Protein 6ZHL (pdb70)

Sequence (268 aa):
MKTGRIVKSISGVYQVDVNGERFNTKPRGLFRKKKFSPVVGDIVEFEVQNINEGYIHQVFERENELKRPPVSNIDTLVIVMSAVEPNFSTQLLDRFLVIAHSYQLNARILVTKKDKTPIEKQFEINELLKIYENIGYETEFIGNDDDRKKIVEAWPAGLIVLSGQSGVGKSTFLNHYRPEEHVELFERQNGYIADTPGFSALDFDHIDKDEIKDYFLELNRYGETCKFRNCNHIKEPNCNVKHQLEIGNIAQFRYDHYLQLFNEISNRK

Foldseek 3Di:
DDKFFFQDADPQWTWGADPNATATEHEDDPCNDPVNDDAGAWIFDWDDDPNRYTYTDDTPDFPFFFVVVTHTDAAEEEEFAECVPPHDDPLVVLQVLLVQVVRVHHYAYEYEAPVPDPPVSVVVVVVVVVLVVLLPHHYDYYYPVDDLLVVVQVDAAEEYAYAEAPPRQPVVNVVVFDPVSWGWGDDVRYTYIPDHRYRDGDPLPPDLQCSLVSSRVSVVQQVQAPDPSDLPDPDPRGRVVVCVVVPNHDPVSVVSNVVCSVVSVDDD

InterPro domains:
  IPR004881 Ribosome biogenesis GTPase RsgA [MF_01820] (2-288)
  IPR004881 Ribosome biogenesis GTPase RsgA [PTHR32120] (2-288)
  IPR004881 Ribosome biogenesis GTPase RsgA [TIGR00157] (39-281)
  IPR004881 Ribosome biogenesis GTPase RsgA [cd01854] (72-282)
  IPR010914 RsgA GTPase domain [PF03193] (59-223)
  IPR010914 RsgA GTPase domain [PS50936] (72-219)
  IPR012340 Nucleic acid-binding, OB-fold [G3DSA:2.40.50.140] (1-61)
  IPR012340 Nucleic acid-binding, OB-fold [SSF50249] (1-63)
  IPR027417 P-loop containing nucleoside triphosphate hydrolase [G3DSA:3.40.50.300] (62-223)
  IPR027417 P-loop containing nucleoside triphosphate hydrolase [SSF52540] (65-289)
  IPR030378 Circularly permuted (CP)-type guanine nucleotide-binding (G) domain [PS51721] (63-221)
  IPR031944 Ribosome biogenesis GTPase RsgA, N-terminal [PF16745] (3-56)
  IPR031944 Ribosome biogenesis GTPase RsgA, N-terminal [cd04466] (3-68)

Nearest PDB structures (foldseek):
  6zhl-assembly1_A  TM=1.004E+00  e=3.469E-58  Staphylococcus aureus subsp. aureus USA300
  6zhm-assembly1_A  TM=1.000E+00  e=2.633E-53  Staphylococcus aureus subsp. aureus USA300
  1t9h-assembly1_A  TM=9.301E-01  e=3.186E-29  Bacillus subtilis
  2yv5-assembly1_A  TM=8.757E-01  e=1.093E-24  Aquifex aeolicus
  1u0l-assembly3_C  TM=9.011E-01  e=1.707E-23  Thermotoga maritima

Structure (mmCIF, N/CA/C/O backbone):
data_6ZHL
#
_entry.id   6ZHL
#
_cell.length_a   50.450
_cell.length_b   66.929
_cell.length_c   114.158
_cell.angle_alpha   90.000
_cell.angle_beta   90.000
_cell.angle_gamma   90.000
#
_symmetry.space_group_name_H-M   'P 21 21 21'
#
loop_
_entity.id
_entity.type
_entity.pdbx_description
1 polymer 'Small ribosomal subunit biogenesis GTPase RsgA'
2 non-polymer "GUANOSINE-5',3'-TETRAPHOSPHATE"
3 non-polymer 'ZINC ION'
4 non-polymer 1,2-ETHANEDIOL
5 non-polymer 'TRIETHYLENE GLYCOL'
6 water water
#
loop_
_atom_site.group_PDB
_atom_site.id
_atom_site.type_symbol
_atom_site.label_atom_id
_atom_site.label_alt_id
_atom_site.label_comp_id
_atom_site.label_asym_id
_atom_site.label_entity_id
_atom_site.label_seq_id
_atom_site.pdbx_PDB_ins_code
_atom_site.Cartn_x
_atom_site.Cartn_y
_atom_site.Cartn_z
_atom_site.occupancy
_atom_site.B_iso_or_equiv
_atom_site.auth_seq_id
_atom_site.auth_comp_id
_atom_site.auth_asym_id
_atom_site.auth_atom_id
_atom_site.pdbx_PDB_model_num
ATOM 1 N N . MET A 1 21 ? 1.407 -26.536 42.255 1.00 54.13 1 MET A N 1
ATOM 2 C CA . MET A 1 21 ? 0.712 -26.291 40.965 1.00 52.26 1 MET A CA 1
ATOM 3 C C . MET A 1 21 ? -0.545 -25.415 41.194 1.00 50.32 1 MET A C 1
ATOM 4 O O . MET A 1 21 ? -1.415 -25.769 42.003 1.00 46.21 1 MET A O 1
ATOM 9 N N . LYS A 1 22 ? -0.623 -24.281 40.494 1.00 46.72 2 LYS A N 1
ATOM 10 C CA . LYS A 1 22 ? -1.748 -23.339 40.622 1.00 44.19 2 LYS A CA 1
ATOM 11 C C . LYS A 1 22 ? -2.351 -22.994 39.272 1.00 41.48 2 LYS A C 1
ATOM 12 O O . LYS A 1 22 ? -1.640 -22.997 38.237 1.00 35.90 2 LYS A O 1
ATOM 18 N N . THR A 1 23 ? -3.580 -22.565 39.326 1.00 36.58 3 THR A N 1
ATOM 19 C CA . THR A 1 23 ? -4.368 -22.239 38.142 1.00 39.97 3 THR A CA 1
ATOM 20 C C . THR A 1 23 ? -4.924 -20.816 38.166 1.00 38.80 3 THR A C 1
ATOM 21 O O . THR A 1 23 ? -5.292 -20.280 39.228 1.00 35.82 3 THR A O 1
ATOM 25 N N . GLY A 1 24 ? -4.774 -19.999 37.108 1.00 34.17 4 GLY A N 1
ATOM 26 C CA . GLY A 1 24 ? -5.381 -18.657 37.133 1.00 33.76 4 GLY A CA 1
ATOM 27 C C . GLY A 1 24 ? -5.364 -17.919 35.814 1.00 31.80 4 GLY A C 1
ATOM 28 O O . GLY A 1 24 ? -5.030 -18.510 34.768 1.00 28.76 4 GLY A O 1
ATOM 29 N N . ARG A 1 25 ? -5.723 -16.647 35.851 1.00 30.85 5 ARG A N 1
ATOM 30 C CA . ARG A 1 25 ? -5.761 -15.797 34.662 1.00 28.72 5 ARG A CA 1
ATOM 31 C C . ARG A 1 25 ? -4.631 -14.791 34.484 1.00 26.23 5 ARG A C 1
ATOM 32 O O . ARG A 1 25 ? -4.261 -14.119 35.391 1.00 25.03 5 ARG A O 1
ATOM 40 N N . ILE A 1 26 ? -4.134 -14.700 33.269 1.00 24.74 6 ILE A N 1
ATOM 41 C CA . ILE A 1 26 ? -3.076 -13.754 32.938 1.00 26.42 6 ILE A CA 1
ATOM 42 C C . ILE A 1 26 ? -3.713 -12.414 32.830 1.00 27.42 6 ILE A C 1
ATOM 43 O O . ILE A 1 26 ? -4.668 -12.227 32.059 1.00 29.21 6 ILE A O 1
ATOM 48 N N . VAL A 1 27 ? -3.231 -11.484 33.640 1.00 26.01 7 VAL A N 1
ATOM 49 C CA . VAL A 1 27 ? -3.753 -10.135 33.638 1.00 26.59 7 VAL A CA 1
ATOM 50 C C . VAL A 1 27 ? -2.737 -9.148 33.056 1.00 26.91 7 VAL A C 1
ATOM 51 O O . VAL A 1 27 ? -3.115 -8.036 32.761 1.00 27.03 7 VAL A O 1
ATOM 55 N N . LYS A 1 28 ? -1.478 -9.558 32.863 1.00 28.03 8 LYS A N 1
ATOM 56 C CA . LYS A 1 28 ? -0.418 -8.666 32.359 1.00 32.67 8 LYS A CA 1
ATOM 57 C C . LYS A 1 28 ? 0.666 -9.468 31.641 1.00 30.86 8 LYS A C 1
ATOM 58 O O . LYS A 1 28 ? 1.069 -10.505 32.123 1.00 34.36 8 LYS A O 1
ATOM 64 N N . SER A 1 29 ? 1.142 -8.962 30.506 1.00 32.78 9 SER A N 1
ATOM 65 C CA . SER A 1 29 ? 2.253 -9.541 29.699 1.00 35.75 9 SER A CA 1
ATOM 66 C C . SER A 1 29 ? 3.287 -8.434 29.515 1.00 41.82 9 SER A C 1
ATOM 67 O O . SER A 1 29 ? 2.966 -7.417 28.876 1.00 31.54 9 SER A O 1
ATOM 70 N N . ILE A 1 30 ? 4.427 -8.554 30.203 1.00 47.16 10 ILE A N 1
ATOM 71 C CA . ILE A 1 30 ? 5.501 -7.539 30.225 1.00 50.86 10 ILE A CA 1
ATOM 72 C C . ILE A 1 30 ? 6.840 -8.145 29.899 1.00 47.28 10 ILE A C 1
ATOM 73 O O . ILE A 1 30 ? 7.340 -8.955 30.622 1.00 45.68 10 ILE A O 1
ATOM 75 N N . SER A 1 31 ? 7.370 -7.783 28.755 1.00 48.76 11 SER A N 1
ATOM 76 C CA . SER A 1 31 ? 8.619 -8.295 28.208 1.00 54.58 11 SER A CA 1
ATOM 77 C C . SER A 1 31 ? 8.798 -9.793 28.349 1.00 53.66 11 SER A C 1
ATOM 78 O O . SER A 1 31 ? 9.830 -10.238 28.748 1.00 57.12 11 SER A O 1
ATOM 81 N N . GLY A 1 32 ? 7.788 -10.575 28.020 1.00 51.22 12 GLY A N 1
ATOM 82 C CA . GLY A 1 32 ? 7.901 -11.989 28.198 1.00 46.24 12 GLY A CA 1
ATOM 83 C C . GLY A 1 32 ? 7.529 -12.530 29.558 1.00 40.74 12 GLY A C 1
ATOM 84 O O . GLY A 1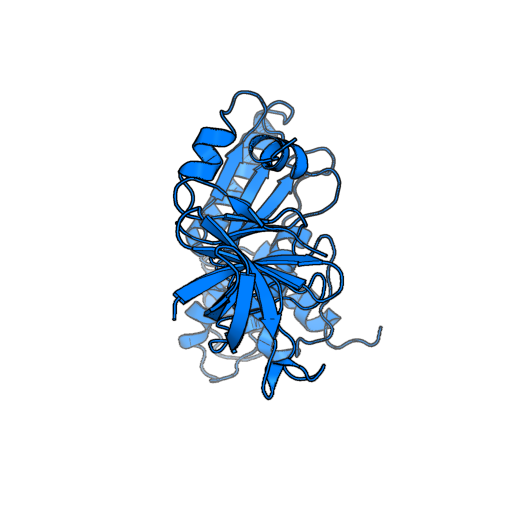 32 ? 7.480 -13.710 29.654 1.00 40.69 12 GLY A O 1
ATOM 85 N N . VAL A 1 33 ? 7.374 -11.712 30.596 1.00 36.97 13 VAL A N 1
ATOM 86 C CA . VAL A 1 33 ? 6.897 -12.234 31.897 1.00 38.34 13 VAL A CA 1
ATOM 87 C C . VAL A 1 33 ? 5.336 -12.168 31.982 1.00 36.91 13 VAL A C 1
ATOM 88 O O . VAL A 1 33 ? 4.735 -11.216 31.494 1.00 35.39 13 VAL A O 1
ATOM 92 N N . TYR A 1 34 ? 4.693 -13.162 32.595 1.00 32.72 14 TYR A N 1
ATOM 93 C CA . TYR A 1 34 ? 3.215 -13.190 32.601 1.00 33.57 14 TYR A CA 1
ATOM 94 C C . TYR A 1 34 ? 2.695 -13.159 33.993 1.00 32.18 14 TYR A C 1
ATOM 95 O O . TYR A 1 34 ? 2.835 -14.139 34.718 1.00 39.05 14 TYR A O 1
ATOM 104 N N . GLN A 1 35 ? 2.079 -12.037 34.363 1.00 31.13 15 GLN A N 1
ATOM 105 C CA . GLN A 1 35 ? 1.469 -11.936 35.686 1.00 31.79 15 GLN A CA 1
ATOM 106 C C . GLN A 1 35 ? 0.139 -12.677 35.679 1.00 33.44 15 GLN A C 1
ATOM 107 O O . GLN A 1 35 ? -0.767 -12.368 34.856 1.00 31.64 15 GLN A O 1
ATOM 113 N N . VAL A 1 36 ? 0.045 -13.673 36.555 1.00 29.92 16 VAL A N 1
ATOM 114 C CA . VAL A 1 36 ? -1.154 -14.499 36.710 1.00 31.03 16 VAL A CA 1
ATOM 115 C C . VAL A 1 36 ? -1.853 -14.173 38.019 1.00 34.10 16 VAL A C 1
ATOM 116 O O . VAL A 1 36 ? -1.214 -14.050 39.067 1.00 34.51 16 VAL A O 1
ATOM 120 N N . ASP A 1 37 ? -3.169 -14.026 37.970 1.00 33.88 17 ASP A N 1
ATOM 121 C CA . ASP A 1 37 ? -3.922 -13.678 39.156 1.00 32.77 17 ASP A CA 1
ATOM 122 C C . ASP A 1 37 ? -4.555 -14.956 39.614 1.00 33.35 17 ASP A C 1
ATOM 123 O O . ASP A 1 37 ? -5.222 -15.636 38.834 1.00 30.50 17 ASP A O 1
ATOM 128 N N . VAL A 1 38 ? -4.348 -15.298 40.880 1.00 32.81 18 VAL A N 1
ATOM 129 C CA . VAL A 1 38 ? -5.054 -16.434 41.455 1.00 34.34 18 VAL A CA 1
ATOM 130 C C . VAL A 1 38 ? -5.822 -15.916 42.637 1.00 33.91 18 VAL A C 1
ATOM 131 O O . VAL A 1 38 ? -5.240 -15.748 43.682 1.00 32.73 18 VAL A O 1
ATOM 135 N N . ASN A 1 39 ? -7.112 -15.659 42.441 1.00 36.31 19 ASN A N 1
ATOM 136 C CA . ASN A 1 39 ? -8.004 -15.061 43.461 1.00 38.95 19 ASN A CA 1
ATOM 137 C C . ASN A 1 39 ? -7.427 -13.869 44.164 1.00 35.66 19 ASN A C 1
ATOM 138 O O . ASN A 1 39 ? -7.522 -13.784 45.377 1.00 36.16 19 ASN A O 1
ATOM 143 N N . GLY A 1 40 ? -6.819 -12.959 43.417 1.00 35.70 20 GLY A N 1
ATOM 144 C CA . GLY A 1 40 ? -6.203 -11.763 44.008 1.00 38.40 20 GLY A CA 1
ATOM 145 C C . GLY A 1 40 ? -4.686 -11.790 44.122 1.00 39.65 20 GLY A C 1
ATOM 146 O O . GLY A 1 40 ? -4.051 -10.745 44.044 1.00 45.25 20 GLY A O 1
ATOM 147 N N . GLU A 1 41 ? -4.105 -12.951 44.293 1.00 40.42 21 GLU A N 1
ATOM 148 C CA . GLU A 1 41 ? -2.674 -13.062 44.430 1.00 42.64 21 GLU A CA 1
ATOM 149 C C . GLU A 1 41 ? -1.963 -13.098 43.077 1.00 39.03 21 GLU A C 1
ATOM 150 O O . GLU A 1 41 ? -2.302 -13.847 42.228 1.00 34.48 21 GLU A O 1
ATOM 156 N N . ARG A 1 42 ? -0.968 -12.257 42.917 1.00 36.84 22 ARG A N 1
ATOM 157 C CA . ARG A 1 42 ? -0.227 -12.162 41.673 1.00 39.07 22 ARG A CA 1
ATOM 158 C C . ARG A 1 42 ? 1.057 -13.019 41.673 1.00 43.12 22 ARG A C 1
ATOM 159 O O . ARG A 1 42 ? 1.739 -13.132 42.680 1.00 41.26 22 ARG A O 1
ATOM 167 N N . PHE A 1 43 ? 1.355 -13.637 40.531 1.00 40.65 23 PHE A N 1
ATOM 168 C CA . PHE A 1 43 ? 2.585 -14.401 40.336 1.00 39.99 23 PHE A CA 1
ATOM 169 C C . PHE A 1 43 ? 3.182 -14.042 38.995 1.00 38.34 23 PHE A C 1
ATOM 170 O O . PHE A 1 43 ? 2.475 -14.038 37.998 1.00 36.36 23 PHE A O 1
ATOM 178 N N . ASN A 1 44 ? 4.473 -13.756 38.946 1.00 37.55 24 ASN A N 1
ATOM 179 C CA . ASN A 1 44 ? 5.122 -13.468 37.664 1.00 38.60 24 ASN A CA 1
ATOM 180 C C . ASN A 1 44 ? 5.776 -14.746 37.087 1.00 41.03 24 ASN A C 1
ATOM 181 O O . ASN A 1 44 ? 6.669 -15.341 37.725 1.00 36.53 24 ASN A O 1
ATOM 186 N N . THR A 1 45 ? 5.316 -15.171 35.900 1.00 35.40 25 THR A N 1
ATOM 187 C CA . THR A 1 45 ? 5.701 -16.461 35.358 1.00 35.33 25 THR A CA 1
ATOM 188 C C . THR A 1 45 ? 6.378 -16.365 34.005 1.00 33.70 25 THR A C 1
ATOM 189 O O . THR A 1 45 ? 6.324 -15.330 33.349 1.00 31.37 25 THR A O 1
ATOM 193 N N . LYS A 1 46 ? 7.034 -17.455 33.606 1.00 32.44 26 LYS A N 1
ATOM 194 C CA . LYS A 1 46 ? 7.604 -17.563 32.277 1.00 32.46 26 LYS A CA 1
ATOM 195 C C . LYS A 1 46 ? 7.037 -18.822 31.699 1.00 33.30 26 LYS A C 1
ATOM 196 O O . LYS A 1 46 ? 6.878 -19.805 32.408 1.00 34.26 26 LYS A O 1
ATOM 198 N N . PRO A 1 47 ? 6.751 -18.819 30.399 1.00 32.32 27 PRO A N 1
ATOM 199 C CA . PRO A 1 47 ? 6.308 -20.057 29.786 1.00 35.19 27 PRO A CA 1
ATOM 200 C C . PRO A 1 47 ? 7.421 -21.087 29.675 1.00 38.17 27 PRO A C 1
ATOM 201 O O . PRO A 1 47 ? 8.568 -20.709 29.490 1.00 37.61 27 PRO A O 1
ATOM 205 N N . ARG A 1 48 ? 7.063 -22.363 29.767 1.00 35.78 28 ARG A N 1
ATOM 206 C CA . ARG A 1 48 ? 7.939 -23.455 29.352 1.00 35.50 28 ARG A CA 1
ATOM 207 C C . ARG A 1 48 ? 7.198 -24.357 28.336 1.00 37.03 28 ARG A C 1
ATOM 208 O O . ARG A 1 48 ? 6.054 -24.067 27.927 1.00 30.16 28 ARG A O 1
ATOM 216 N N . GLY A 1 49 ? 7.858 -25.443 27.915 1.00 37.79 29 GLY A N 1
ATOM 217 C CA . GLY A 1 49 ? 7.313 -26.372 26.921 1.00 35.97 29 GLY A CA 1
ATOM 218 C C . GLY A 1 49 ? 6.999 -25.654 25.622 1.00 35.51 29 GLY A C 1
ATOM 219 O O . GLY A 1 49 ? 7.654 -24.633 25.302 1.00 34.55 29 GLY A O 1
ATOM 220 N N . LEU A 1 50 ? 5.965 -26.153 24.918 1.00 37.41 30 LEU A N 1
ATOM 221 C CA . LEU A 1 50 ? 5.388 -25.510 23.701 1.00 38.51 30 LEU A CA 1
ATOM 222 C C . LEU A 1 50 ? 5.183 -24.025 23.860 1.00 35.38 30 LEU A C 1
ATOM 223 O O . LEU A 1 50 ? 5.305 -23.288 22.885 1.00 35.54 30 LEU A O 1
ATOM 228 N N . PHE A 1 51 ? 4.876 -23.582 25.091 1.00 34.23 31 PHE A N 1
ATOM 229 C CA . PHE A 1 51 ? 4.422 -22.206 25.327 1.00 32.68 31 PHE A CA 1
ATOM 230 C C . PHE A 1 51 ? 5.502 -21.166 25.208 1.00 35.00 31 PHE A C 1
ATOM 231 O O . PHE A 1 51 ? 5.203 -19.975 25.204 1.00 30.17 31 PHE A O 1
ATOM 239 N N . ARG A 1 52 ? 6.742 -21.624 25.054 1.00 35.26 32 ARG A N 1
ATOM 240 C CA . ARG A 1 52 ? 7.856 -20.745 24.768 1.00 39.63 32 ARG A CA 1
ATOM 241 C C . ARG A 1 52 ? 7.937 -20.345 23.303 1.00 38.20 32 ARG A C 1
ATOM 242 O O . ARG A 1 52 ? 8.611 -19.386 22.977 1.00 39.87 32 ARG A O 1
ATOM 250 N N . LYS A 1 53 ? 7.280 -21.084 22.419 1.00 39.18 33 LYS A N 1
ATOM 251 C CA . LYS A 1 53 ? 7.272 -20.767 20.976 1.00 38.39 33 LYS A CA 1
ATOM 252 C C . LYS A 1 53 ? 6.268 -19.703 20.652 1.00 38.21 33 LYS A C 1
ATOM 253 O O . LYS A 1 53 ? 5.215 -19.642 21.317 1.00 36.19 33 LYS A O 1
ATOM 259 N N . LYS A 1 54 ? 6.555 -18.880 19.630 1.00 39.55 34 LYS A N 1
ATOM 260 C CA . LYS A 1 54 ? 5.659 -17.749 19.266 1.00 41.89 34 LYS A CA 1
ATOM 261 C C . LYS A 1 54 ? 4.263 -18.262 18.983 1.00 45.65 34 LYS A C 1
ATOM 262 O O . LYS A 1 54 ? 3.287 -17.768 19.529 1.00 50.72 34 LYS A O 1
ATOM 264 N N . LYS A 1 55 ? 4.203 -19.281 18.144 1.00 49.22 35 LYS A N 1
ATOM 265 C CA . LYS A 1 55 ? 2.965 -19.947 17.721 1.00 50.93 35 LYS A CA 1
ATOM 266 C C . LYS A 1 55 ? 2.031 -20.423 18.859 1.00 46.65 35 LYS A C 1
ATOM 267 O O . LYS A 1 55 ? 0.836 -20.576 18.620 1.00 44.28 35 LYS A O 1
ATOM 273 N N . PHE A 1 56 ? 2.566 -20.685 20.062 1.00 41.86 36 PHE A N 1
ATOM 274 C CA . PHE A 1 56 ? 1.766 -21.126 21.210 1.00 38.60 36 PHE A CA 1
ATOM 275 C C . PHE A 1 56 ? 1.896 -20.159 22.392 1.00 35.47 36 PHE A C 1
ATOM 276 O O . PHE A 1 56 ? 1.611 -20.506 23.553 1.00 31.13 36 PHE A O 1
ATOM 284 N N . SER A 1 57 ? 2.294 -18.928 22.085 1.00 32.22 37 SER A N 1
ATOM 285 C CA . SER A 1 57 ? 2.608 -17.954 23.110 1.00 33.05 37 SER A CA 1
ATOM 286 C C . SER A 1 57 ? 1.366 -17.548 23.914 1.00 31.63 37 SER A C 1
ATOM 287 O O . SER A 1 57 ? 0.288 -17.310 23.333 1.00 30.20 37 SER A O 1
ATOM 290 N N . PRO A 1 58 ? 1.524 -17.440 25.231 1.00 28.44 38 PRO A N 1
ATOM 291 C CA . PRO A 1 58 ? 0.436 -16.965 26.032 1.00 29.02 38 PRO A CA 1
ATOM 292 C C . PRO A 1 58 ? 0.049 -15.529 25.706 1.00 29.75 38 PRO A C 1
ATOM 293 O O . PRO A 1 58 ? 0.872 -14.753 25.201 1.00 25.98 38 PRO A O 1
ATOM 297 N N . VAL A 1 59 ? -1.165 -15.183 26.120 1.00 26.87 39 VAL A N 1
ATOM 298 C CA . VAL A 1 59 ? -1.797 -13.911 25.806 1.00 26.48 39 VAL A CA 1
ATOM 299 C C . VAL A 1 59 ? -2.544 -13.516 27.072 1.00 26.51 39 VAL A C 1
ATOM 300 O O . VAL A 1 59 ? -2.911 -14.377 27.862 1.00 24.64 39 VAL A O 1
ATOM 304 N N . VAL A 1 60 ? -2.776 -12.223 27.265 1.00 24.62 40 VAL A N 1
ATOM 305 C CA . VAL A 1 60 ? -3.493 -11.749 28.430 1.00 23.14 40 VAL A CA 1
ATOM 306 C C . VAL A 1 60 ? -4.933 -12.263 28.289 1.00 22.77 40 VAL A C 1
ATOM 307 O O . VAL A 1 60 ? -5.447 -12.301 27.169 1.00 22.13 40 VAL A O 1
ATOM 311 N N . GLY A 1 61 ? -5.538 -12.667 29.402 1.00 21.04 41 GLY A N 1
ATOM 312 C CA . GLY A 1 61 ? -6.846 -13.373 29.424 1.00 21.66 41 GLY A CA 1
ATOM 313 C C . GLY A 1 61 ? -6.800 -14.888 29.498 1.00 21.93 41 GLY A C 1
ATOM 314 O O . GLY A 1 61 ? -7.775 -15.512 29.902 1.00 22.11 41 GLY A O 1
ATOM 315 N N . ASP A 1 62 ? -5.661 -15.487 29.120 1.00 22.76 42 ASP A N 1
ATOM 316 C CA . ASP A 1 62 ? -5.488 -16.917 29.160 1.00 23.32 42 ASP A CA 1
ATOM 317 C C . ASP A 1 62 ? -5.680 -17.462 30.572 1.00 23.84 42 ASP A C 1
ATOM 318 O O . ASP A 1 62 ? -5.338 -16.811 31.562 1.00 23.91 42 ASP A O 1
ATOM 323 N N . ILE A 1 63 ? -6.242 -18.653 30.647 1.00 24.16 43 ILE A N 1
ATOM 324 C CA . ILE A 1 63 ? -6.272 -19.409 31.922 1.00 26.01 43 ILE A CA 1
ATOM 325 C C . ILE A 1 63 ? -5.151 -20.415 31.831 1.00 25.39 43 ILE A C 1
ATOM 326 O O . ILE A 1 63 ? -5.071 -21.150 30.849 1.00 24.98 43 ILE A O 1
ATOM 331 N N . VAL A 1 64 ? -4.278 -20.418 32.835 1.00 27.33 44 VAL A N 1
ATOM 332 C CA . VAL A 1 64 ? -3.057 -21.227 32.796 1.00 29.38 44 VAL A CA 1
ATOM 333 C C . VAL A 1 64 ? -2.859 -22.050 34.062 1.00 32.57 44 VAL A C 1
ATOM 334 O O . VAL A 1 64 ? -3.370 -21.699 35.137 1.00 31.97 44 VAL A O 1
ATOM 338 N N . GLU A 1 65 ? -2.114 -23.145 33.905 1.00 33.11 45 GLU A N 1
ATOM 339 C CA . GLU A 1 65 ? -1.581 -23.908 35.035 1.00 36.25 45 GLU A CA 1
ATOM 340 C C . GLU A 1 65 ? -0.101 -23.668 35.109 1.00 31.80 45 GLU A C 1
ATOM 341 O O . GLU A 1 65 ? 0.631 -23.857 34.105 1.00 26.09 45 GLU A O 1
ATOM 347 N N . PHE A 1 66 ? 0.340 -23.238 36.289 1.00 32.82 46 PHE A N 1
ATOM 348 C CA . PHE A 1 66 ? 1.747 -22.948 36.496 1.00 35.71 46 PHE A CA 1
ATOM 349 C C . PHE A 1 66 ? 2.303 -23.532 37.801 1.00 37.82 46 PHE A C 1
ATOM 350 O O . PHE A 1 66 ? 1.579 -23.723 38.790 1.00 35.26 46 PHE A O 1
ATOM 358 N N . GLU A 1 67 ? 3.610 -23.794 37.771 1.00 39.60 47 GLU A N 1
ATOM 359 C CA . GLU A 1 67 ? 4.355 -24.270 38.953 1.00 39.07 47 GLU A CA 1
ATOM 360 C C . GLU A 1 67 ? 4.897 -23.037 39.658 1.00 36.56 47 GLU A C 1
ATOM 361 O O . GLU A 1 67 ? 5.510 -22.147 39.021 1.00 33.29 47 GLU A O 1
ATOM 367 N N . VAL A 1 68 ? 4.672 -22.987 40.969 1.00 38.04 48 VAL A N 1
ATOM 368 C CA . VAL A 1 68 ? 5.188 -21.883 41.794 1.00 42.57 48 VAL A CA 1
ATOM 369 C C . VAL A 1 68 ? 6.681 -22.064 42.094 1.00 43.04 48 VAL A C 1
ATOM 370 O O . VAL A 1 68 ? 7.103 -23.142 42.448 1.00 44.94 48 VAL A O 1
ATOM 374 N N . GLN A 1 69 ? 7.439 -20.981 41.965 1.00 45.36 49 GLN A N 1
ATOM 375 C CA . GLN A 1 69 ? 8.834 -20.867 42.387 1.00 51.46 49 GLN A CA 1
ATOM 376 C C . GLN A 1 69 ? 9.019 -19.493 43.036 1.00 51.66 49 GLN A C 1
ATOM 377 O O . GLN A 1 69 ? 8.358 -18.550 42.621 1.00 42.99 49 GLN A O 1
ATOM 383 N N . ASN A 1 70 ? 9.934 -19.368 44.005 1.00 48.82 50 ASN A N 1
ATOM 384 C CA . ASN A 1 70 ? 10.348 -18.048 44.569 1.00 49.59 50 ASN A CA 1
ATOM 385 C C . ASN A 1 70 ? 9.210 -17.261 45.219 1.00 47.38 50 ASN A C 1
ATOM 386 O O . ASN A 1 70 ? 9.171 -16.045 45.106 1.00 46.47 50 ASN A O 1
ATOM 391 N N . ILE A 1 71 ? 8.232 -18.001 45.763 1.00 46.98 51 ILE A N 1
ATOM 392 C CA . ILE A 1 71 ? 7.002 -17.483 46.447 1.00 50.90 51 ILE A CA 1
ATOM 393 C C . ILE A 1 71 ? 6.030 -16.817 45.456 1.00 48.84 51 ILE A C 1
ATOM 394 O O . ILE A 1 71 ? 4.888 -17.307 45.351 1.00 47.16 51 ILE A O 1
ATOM 399 N N . ASN A 1 72 ? 6.452 -15.752 44.763 1.00 47.63 52 ASN A N 1
ATOM 400 C CA . ASN A 1 72 ? 5.579 -15.022 43.840 1.00 46.10 52 ASN A CA 1
ATOM 401 C C . ASN A 1 72 ? 5.985 -15.156 42.346 1.00 42.73 52 ASN A C 1
ATOM 402 O O . ASN A 1 72 ? 5.727 -14.247 41.562 1.00 38.26 52 ASN A O 1
ATOM 407 N N . GLU A 1 73 ? 6.627 -16.266 41.945 1.00 43.00 53 GLU A N 1
ATOM 408 C CA . GLU A 1 73 ? 7.026 -16.462 40.519 1.00 41.43 53 GLU A CA 1
ATOM 409 C C . GLU A 1 73 ? 6.536 -17.816 40.049 1.00 36.98 53 GLU A C 1
ATOM 410 O O . GLU A 1 73 ? 5.853 -18.512 40.804 1.00 32.29 53 GLU A O 1
ATOM 416 N N . GLY A 1 74 ? 6.812 -18.187 38.795 1.00 36.06 54 GLY A N 1
ATOM 417 C CA . GLY A 1 74 ? 6.405 -19.510 38.345 1.00 34.05 54 GLY A CA 1
ATOM 418 C C . GLY A 1 74 ? 6.727 -19.824 36.904 1.00 33.53 54 GLY A C 1
ATOM 419 O O . GLY A 1 74 ? 7.177 -18.966 36.141 1.00 30.74 54 GLY A O 1
ATOM 420 N N . TYR A 1 75 ? 6.476 -21.075 36.539 1.00 35.08 55 TYR A N 1
ATOM 421 C CA . TYR A 1 75 ? 6.582 -21.508 35.169 1.00 36.84 55 TYR A CA 1
ATOM 422 C C . TYR A 1 75 ? 5.222 -21.961 34.681 1.00 32.08 55 TYR A C 1
ATOM 423 O O . TYR A 1 75 ? 4.585 -22.824 35.275 1.00 32.60 55 TYR A O 1
ATOM 432 N N . ILE A 1 76 ? 4.801 -21.421 33.556 1.00 31.03 56 ILE A N 1
ATOM 433 C CA . ILE A 1 76 ? 3.563 -21.856 32.961 1.00 27.57 56 ILE A CA 1
ATOM 434 C C . ILE A 1 76 ? 3.827 -23.148 32.261 1.00 27.02 56 ILE A C 1
ATOM 435 O O . ILE A 1 76 ? 4.618 -23.180 31.312 1.00 30.63 56 ILE A O 1
ATOM 440 N N . HIS A 1 77 ? 3.131 -24.182 32.701 1.00 26.95 57 HIS A N 1
ATOM 441 C CA . HIS A 1 77 ? 3.153 -25.490 32.080 1.00 32.58 57 HIS A CA 1
ATOM 442 C C . HIS A 1 77 ? 2.063 -25.699 31.019 1.00 32.86 57 HIS A C 1
ATOM 443 O O . HIS A 1 77 ? 2.311 -26.383 30.024 1.00 32.41 57 HIS A O 1
ATOM 450 N N . GLN A 1 78 ? 0.865 -25.186 31.270 1.00 31.57 58 GLN A N 1
ATOM 451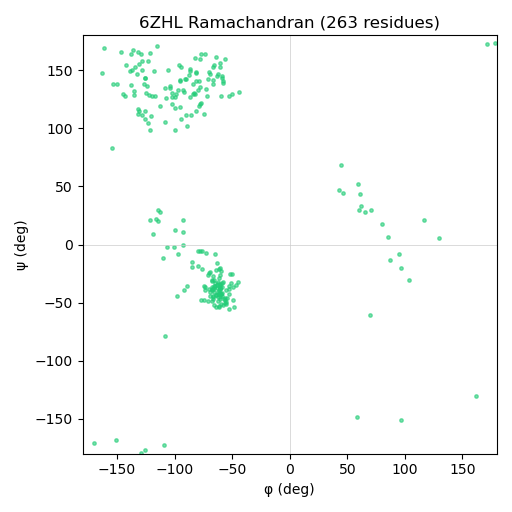 C CA . GLN A 1 78 ? -0.294 -25.407 30.395 1.00 33.15 58 GLN A CA 1
ATOM 452 C C . GLN A 1 78 ? -1.053 -24.110 30.257 1.00 29.34 58 GLN A C 1
ATOM 453 O O . GLN A 1 78 ? -1.249 -23.377 31.223 1.00 28.52 58 GLN A O 1
ATOM 459 N N . VAL A 1 79 ? -1.467 -23.833 29.036 1.00 29.71 59 VAL A N 1
ATOM 460 C CA . VAL A 1 79 ? -2.391 -22.770 28.764 1.00 27.60 59 VAL A CA 1
ATOM 461 C C . VAL A 1 79 ? -3.598 -23.556 28.305 1.00 27.58 59 VAL A C 1
ATOM 462 O O . VAL A 1 79 ? -3.538 -24.263 27.309 1.00 24.98 59 VAL A O 1
ATOM 466 N N . PHE A 1 80 ? -4.691 -23.407 29.019 1.00 27.29 60 PHE A N 1
ATOM 467 C CA . PHE A 1 80 ? -5.954 -24.019 28.626 1.00 28.64 60 PHE A CA 1
ATOM 468 C C . PHE A 1 80 ? -6.441 -23.492 27.275 1.00 26.04 60 PHE A C 1
ATOM 469 O O . PHE A 1 80 ? -6.144 -22.356 26.866 1.00 22.98 60 PHE A O 1
ATOM 477 N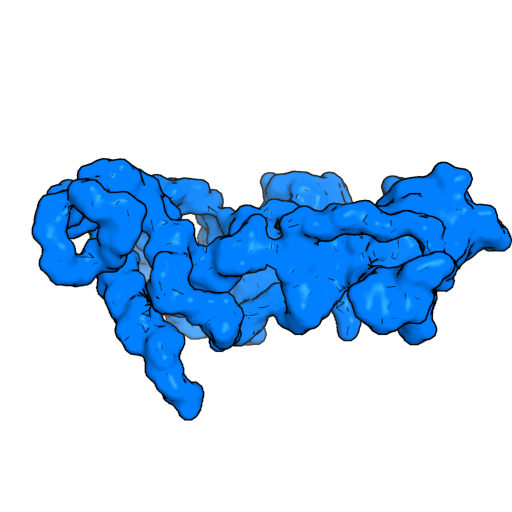 N . GLU A 1 81 ? -7.094 -24.374 26.542 1.00 27.06 61 GLU A N 1
ATOM 478 C CA . GLU A 1 81 ? -7.660 -24.049 25.238 1.00 29.46 61 GLU A CA 1
ATOM 479 C C . GLU A 1 81 ? -8.524 -22.752 25.330 1.00 26.06 61 GLU A C 1
ATOM 480 O O . GLU A 1 81 ? -9.322 -22.583 26.229 1.00 24.65 61 GLU A O 1
ATOM 486 N N . ARG A 1 82 ? -8.281 -21.809 24.441 1.00 25.87 62 ARG A N 1
ATOM 487 C CA . ARG A 1 82 ? -9.021 -20.536 24.480 1.00 24.91 62 ARG A CA 1
ATOM 488 C C . ARG A 1 82 ? -10.451 -20.693 24.020 1.00 25.06 62 ARG A C 1
ATOM 489 O O . ARG A 1 82 ? -10.672 -21.251 22.945 1.00 22.91 62 ARG A O 1
ATOM 497 N N . GLU A 1 83 ? -11.395 -20.124 24.754 1.00 25.25 63 GLU A N 1
ATOM 498 C CA . GLU A 1 83 ? -12.794 -20.132 24.348 1.00 26.94 63 GLU A CA 1
ATOM 499 C C . GLU A 1 83 ? -13.001 -19.147 23.190 1.00 23.61 63 GLU A C 1
ATOM 500 O O . GLU A 1 83 ? -13.762 -19.393 22.315 1.00 21.86 63 GLU A O 1
ATOM 506 N N . ASN A 1 84 ? -12.292 -18.032 23.230 1.00 22.06 64 ASN A N 1
ATOM 507 C CA . ASN A 1 84 ? -12.305 -17.028 22.159 1.00 22.51 64 ASN A CA 1
ATOM 508 C C . ASN A 1 84 ? -11.103 -16.177 22.311 1.00 23.66 64 ASN A C 1
ATOM 509 O O . ASN A 1 84 ? -10.397 -16.247 23.335 1.00 20.96 64 ASN A O 1
ATOM 514 N N . GLU A 1 85 ? -10.841 -15.367 21.310 1.00 25.14 65 GLU A N 1
ATOM 515 C CA . GLU A 1 85 ? -9.744 -14.408 21.433 1.00 30.18 65 GLU A CA 1
ATOM 516 C C . GLU A 1 85 ? -9.827 -13.314 20.406 1.00 31.51 65 GLU A C 1
ATOM 517 O O . GLU A 1 85 ? -10.316 -13.550 19.294 1.00 31.77 65 GLU A O 1
ATOM 523 N N . LEU A 1 86 ? -9.362 -12.126 20.798 1.00 30.20 66 LEU A N 1
ATOM 524 C CA . LEU A 1 86 ? -9.055 -11.061 19.845 1.00 31.87 66 LEU A CA 1
ATOM 525 C C . LEU A 1 86 ? -7.574 -11.102 19.532 1.00 34.91 66 LEU A C 1
ATOM 526 O O . LEU A 1 86 ? -6.761 -11.546 20.357 1.00 33.28 66 LEU A O 1
ATOM 531 N N . LYS A 1 87 ? -7.224 -10.609 18.354 1.00 39.45 67 LYS A N 1
ATOM 532 C CA . LYS A 1 87 ? -5.850 -10.589 17.896 1.00 43.63 67 LYS A CA 1
ATOM 533 C C . LYS A 1 87 ? -5.213 -9.234 18.144 1.00 41.77 67 LYS A C 1
ATOM 534 O O . LYS A 1 87 ? -4.074 -9.168 18.555 1.00 42.76 67 LYS A O 1
ATOM 540 N N . ARG A 1 88 ? -5.915 -8.148 17.853 1.00 42.90 68 ARG A N 1
ATOM 541 C CA . ARG A 1 88 ? -5.378 -6.811 18.169 1.00 48.66 68 ARG A CA 1
ATOM 542 C C . ARG A 1 88 ? -6.475 -6.051 18.872 1.00 43.86 68 ARG A C 1
ATOM 543 O O . ARG A 1 88 ? -7.529 -5.870 18.300 1.00 43.73 68 ARG A O 1
ATOM 551 N N . PRO A 1 89 ? -6.263 -5.681 20.137 1.00 41.69 69 PRO A N 1
ATOM 552 C CA . PRO A 1 89 ? -5.149 -6.194 20.946 1.00 38.96 69 PRO A CA 1
ATOM 553 C C . PRO A 1 89 ? -5.329 -7.712 21.210 1.00 36.87 69 PRO A C 1
ATOM 554 O O . PRO A 1 89 ? -6.449 -8.216 21.164 1.00 32.22 69 PRO A O 1
ATOM 558 N N . PRO A 1 90 ? -4.231 -8.441 21.456 1.00 37.99 70 PRO A N 1
ATOM 559 C CA . PRO A 1 90 ? -4.375 -9.857 21.752 1.00 34.93 70 PRO A CA 1
ATOM 560 C C . PRO A 1 90 ? -4.917 -10.049 23.186 1.00 28.11 70 PRO A C 1
ATOM 561 O O . PRO A 1 90 ? -4.273 -9.671 24.151 1.00 26.57 70 PRO A O 1
ATOM 565 N N . VAL A 1 91 ? -6.131 -10.549 23.296 1.00 25.54 71 VAL A N 1
ATOM 566 C CA . VAL A 1 91 ? -6.767 -10.796 24.588 1.00 24.51 71 VAL A CA 1
ATOM 567 C C . VAL A 1 91 ? -7.736 -11.983 24.435 1.00 24.63 71 VAL A C 1
ATOM 568 O O . VAL A 1 91 ? -8.413 -12.095 23.433 1.00 26.33 71 VAL A O 1
ATOM 572 N N . SER A 1 92 ? -7.760 -12.886 25.407 1.00 21.43 72 SER A N 1
ATOM 573 C CA . SER A 1 92 ? -8.487 -14.170 25.279 1.00 19.60 72 SER A CA 1
ATOM 574 C C . SER A 1 92 ? -9.503 -14.354 26.383 1.00 18.20 72 SER A C 1
ATOM 575 O O . SER A 1 92 ? -9.416 -13.726 27.426 1.00 16.95 72 SER A O 1
ATOM 578 N N . ASN A 1 93 ? -10.489 -15.200 26.134 1.00 18.96 73 ASN A N 1
ATOM 579 C CA . ASN A 1 93 ? -11.475 -15.611 27.143 1.00 17.96 73 ASN A CA 1
ATOM 580 C C . ASN A 1 93 ? -12.258 -14.482 27.727 1.00 17.22 73 ASN A C 1
ATOM 581 O O . ASN A 1 93 ? -12.441 -14.356 28.929 1.00 16.30 73 ASN A O 1
ATOM 586 N N . ILE A 1 94 ? -12.818 -13.701 26.815 1.00 17.86 74 ILE A N 1
ATOM 587 C CA . ILE A 1 94 ? -13.665 -12.558 27.165 1.00 17.15 74 ILE A CA 1
ATOM 588 C C . ILE A 1 94 ? -15.054 -13.119 27.437 1.00 18.55 74 ILE A C 1
ATOM 589 O O . ILE A 1 94 ? -15.611 -13.835 26.607 1.00 16.80 74 ILE A O 1
ATOM 594 N N . ASP A 1 95 ? -15.632 -12.750 28.569 1.00 18.39 75 ASP A N 1
ATOM 595 C CA . ASP A 1 95 ? -16.944 -13.211 28.962 1.00 17.95 75 ASP A CA 1
ATOM 596 C C . ASP A 1 95 ? -18.093 -12.321 28.469 1.00 17.09 75 ASP A C 1
ATOM 597 O O . ASP A 1 95 ? -19.161 -12.842 28.094 1.00 16.82 75 ASP A O 1
ATOM 602 N N . THR A 1 96 ? -17.878 -11.030 28.435 1.00 17.12 76 THR A N 1
ATOM 603 C CA . THR A 1 96 ? -18.853 -10.109 27.846 1.00 19.30 76 THR A CA 1
ATOM 604 C C . THR A 1 96 ? -18.130 -8.990 27.133 1.00 18.55 76 THR A C 1
ATOM 605 O O . THR A 1 96 ? -17.247 -8.374 27.715 1.00 19.81 76 THR A O 1
ATOM 609 N N . LEU A 1 97 ? -18.480 -8.767 25.869 1.00 18.20 77 LEU A N 1
ATOM 610 C CA . LEU A 1 97 ? -18.019 -7.635 25.093 1.00 17.98 77 LEU A CA 1
ATOM 611 C C . LEU A 1 97 ? -19.051 -6.523 25.197 1.00 17.85 77 LEU A C 1
ATOM 612 O O . LEU A 1 97 ? -20.198 -6.660 24.703 1.00 15.60 77 LEU A O 1
ATOM 617 N N . VAL A 1 98 ? -18.717 -5.468 25.922 1.00 16.11 78 VAL A N 1
ATOM 618 C CA . VAL A 1 98 ? -19.656 -4.361 26.053 1.00 16.56 78 VAL A CA 1
ATOM 619 C C . VAL A 1 98 ? -19.397 -3.378 24.937 1.00 16.32 78 VAL A C 1
ATOM 620 O O . VAL A 1 98 ? -18.327 -2.753 24.955 1.00 16.21 78 VAL A O 1
ATOM 624 N N . ILE A 1 99 ? -20.330 -3.246 23.985 1.00 16.17 79 ILE A N 1
ATOM 625 C CA . ILE A 1 99 ? -20.250 -2.253 22.913 1.00 16.45 79 ILE A CA 1
ATOM 626 C C . ILE A 1 99 ? -20.732 -0.859 23.385 1.00 17.40 79 ILE A C 1
ATOM 627 O O . ILE A 1 99 ? -21.883 -0.714 23.790 1.00 18.99 79 ILE A O 1
ATOM 632 N N . VAL A 1 100 ? -19.813 0.117 23.418 1.00 15.86 80 VAL A N 1
ATOM 633 C CA . VAL A 1 100 ? -20.109 1.436 23.994 1.00 16.31 80 VAL A CA 1
ATOM 634 C C . VAL A 1 100 ? -20.357 2.399 22.882 1.00 16.63 80 VAL A C 1
ATOM 635 O O . VAL A 1 100 ? -19.535 2.522 21.986 1.00 17.41 80 VAL A O 1
ATOM 639 N N . MET A 1 101 ? -21.545 2.986 22.877 1.00 19.84 81 MET A N 1
ATOM 640 C CA . MET A 1 101 ? -21.967 3.896 21.827 1.00 21.27 81 MET A CA 1
ATOM 641 C C . MET A 1 101 ? -22.387 5.180 22.531 1.00 22.24 81 MET A C 1
ATOM 642 O O . MET A 1 101 ? -23.046 5.140 23.569 1.00 23.61 81 MET A O 1
ATOM 647 N N . SER A 1 102 ? -22.108 6.316 21.921 1.00 20.93 82 SER A N 1
ATOM 648 C CA . SER A 1 102 ? -22.572 7.589 22.465 1.00 19.61 82 SER A CA 1
ATOM 649 C C . SER A 1 102 ? -23.923 7.945 21.877 1.00 18.62 82 SER A C 1
ATOM 650 O O . SER A 1 102 ? -24.213 7.674 20.708 1.00 19.56 82 SER A O 1
ATOM 653 N N . ALA A 1 103 ? -24.796 8.525 22.683 1.00 18.18 83 ALA A N 1
ATOM 654 C CA . ALA A 1 103 ? -26.067 9.011 22.114 1.00 18.66 83 ALA A CA 1
ATOM 655 C C . ALA A 1 103 ? -25.889 10.243 21.213 1.00 19.81 83 ALA A C 1
ATOM 656 O O . ALA A 1 103 ? -26.606 10.412 20.223 1.00 20.90 83 ALA A O 1
ATOM 658 N N . VAL A 1 104 ? -24.985 11.134 21.631 1.00 22.39 84 VAL A N 1
ATOM 659 C CA . VAL A 1 104 ? -24.613 12.371 20.920 1.00 22.21 84 VAL A CA 1
ATOM 660 C C . VAL A 1 104 ? -23.096 12.517 21.010 1.00 21.52 84 VAL A C 1
ATOM 661 O O . VAL A 1 104 ? -22.459 11.876 21.871 1.00 20.84 84 VAL A O 1
ATOM 665 N N . GLU A 1 105 ? -22.527 13.379 20.171 1.00 22.33 85 GLU A N 1
ATOM 666 C CA . GLU A 1 105 ? -21.079 13.581 20.109 1.00 23.51 85 GLU A CA 1
ATOM 667 C C . GLU A 1 105 ? -20.250 12.281 20.116 1.00 23.46 85 GLU A C 1
ATOM 668 O O . GLU A 1 105 ? -19.530 12.018 21.081 1.00 22.29 85 GLU A O 1
ATOM 674 N N . PRO A 1 106 ? -20.316 11.475 19.033 1.00 23.73 86 PRO A N 1
ATOM 675 C CA . PRO A 1 106 ? -21.174 11.537 17.866 1.00 23.28 86 PRO A CA 1
ATOM 676 C C . PRO A 1 106 ? -22.562 10.931 18.064 1.00 24.26 86 PRO A C 1
ATOM 677 O O . PRO A 1 106 ? -22.823 10.155 18.950 1.00 23.57 86 PRO A O 1
ATOM 681 N N . ASN A 1 107 ? -23.468 11.308 17.207 1.00 22.28 87 ASN A N 1
ATOM 682 C CA . ASN A 1 107 ? -24.809 10.833 17.304 1.00 24.03 87 ASN A CA 1
ATOM 683 C C . ASN A 1 107 ? -24.901 9.282 17.23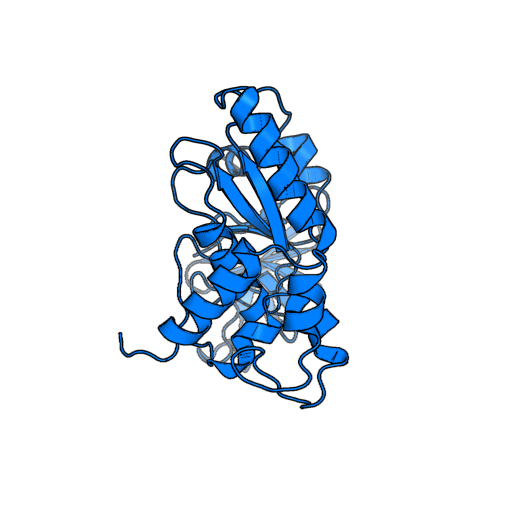4 1.00 23.33 87 ASN A C 1
ATOM 684 O O . ASN A 1 107 ? -24.201 8.673 16.494 1.00 20.63 87 ASN A O 1
ATOM 689 N N . PHE A 1 108 ? -25.751 8.702 18.066 1.00 21.65 88 PHE A N 1
ATOM 690 C CA . PHE A 1 108 ? -26.083 7.291 17.995 1.00 22.86 88 PHE A CA 1
ATOM 691 C C . PHE A 1 108 ? -26.329 6.820 16.554 1.00 23.63 88 PHE A C 1
ATOM 692 O O . PHE A 1 108 ? -27.119 7.433 15.803 1.00 21.79 88 PHE A O 1
ATOM 700 N N . SER A 1 109 ? -25.686 5.714 16.193 1.00 22.64 89 SER A N 1
ATOM 701 C CA . SER A 1 109 ? -25.776 5.172 14.842 1.00 24.34 89 SER A CA 1
ATOM 702 C C . SER A 1 109 ? -26.086 3.676 14.882 1.00 21.63 89 SER A C 1
ATOM 703 O O . SER A 1 109 ? -25.269 2.884 15.385 1.00 20.47 89 SER A O 1
ATOM 706 N N . THR A 1 110 ? -27.249 3.287 14.380 1.00 20.19 90 THR A N 1
ATOM 707 C CA . THR A 1 110 ? -27.547 1.855 14.215 1.00 21.59 90 THR A CA 1
ATOM 708 C C . THR A 1 110 ? -26.686 1.174 13.167 1.00 21.62 90 THR A C 1
ATOM 709 O O . THR A 1 110 ? -26.358 0.026 13.298 1.00 22.96 90 THR A O 1
ATOM 713 N N . GLN A 1 111 ? -26.285 1.913 12.152 1.00 26.19 91 GLN A N 1
ATOM 714 C CA . GLN A 1 111 ? -25.331 1.450 11.146 1.00 28.27 91 GLN A CA 1
ATOM 715 C C . GLN A 1 111 ? -24.020 0.976 11.820 1.00 24.40 91 GLN A C 1
ATOM 716 O O . GLN A 1 111 ? -23.540 -0.105 11.557 1.00 24.62 91 GLN A O 1
ATOM 722 N N . LEU A 1 112 ? -23.449 1.816 12.677 1.00 23.94 92 LEU A N 1
ATOM 723 C CA . LEU A 1 112 ? -22.188 1.500 13.365 1.00 24.00 92 LEU A CA 1
ATOM 724 C C . LEU A 1 112 ? -22.415 0.387 14.370 1.00 21.87 92 LEU A C 1
ATOM 725 O O . LEU A 1 112 ? -21.649 -0.578 14.413 1.00 21.34 92 LEU A O 1
ATOM 730 N N . LEU A 1 113 ? -23.506 0.482 15.124 1.00 19.93 93 LEU A N 1
ATOM 731 C CA . LEU A 1 113 ? -23.821 -0.552 16.100 1.00 18.86 93 LEU A CA 1
ATOM 732 C C . LEU A 1 113 ? -23.966 -1.932 15.486 1.00 18.97 93 LEU A C 1
ATOM 733 O O . LEU A 1 113 ? -23.345 -2.896 15.922 1.00 16.36 93 LEU A O 1
ATOM 738 N N . ASP A 1 114 ? -24.785 -2.028 14.469 1.00 17.61 94 ASP A N 1
ATOM 739 C CA . ASP A 1 114 ? -24.940 -3.281 13.780 1.00 18.93 94 ASP A CA 1
ATOM 740 C C . ASP A 1 114 ? -23.605 -3.873 13.325 1.00 19.29 94 ASP A C 1
ATOM 741 O O . ASP A 1 114 ? -23.406 -5.084 13.423 1.00 17.90 94 ASP A O 1
ATOM 746 N N . ARG A 1 115 ? -22.713 -3.032 12.789 1.00 20.78 95 ARG A N 1
ATOM 747 C CA . ARG A 1 115 ? -21.402 -3.475 12.370 1.00 22.21 95 ARG A CA 1
ATOM 748 C C . ARG A 1 115 ? -20.557 -3.979 13.519 1.00 20.36 95 ARG A C 1
ATOM 749 O O . ARG A 1 115 ? -19.879 -4.986 13.365 1.00 17.35 95 ARG A O 1
ATOM 757 N N . PHE A 1 116 ? -20.584 -3.259 14.642 1.00 18.55 96 PHE A N 1
ATOM 758 C CA . PHE A 1 116 ? -19.812 -3.676 15.799 1.00 19.32 96 PHE A CA 1
ATOM 759 C C . PHE A 1 116 ? -20.356 -5.004 16.323 1.00 18.93 96 PHE A C 1
ATOM 760 O O . PHE A 1 116 ? -19.584 -5.873 16.769 1.00 19.07 96 PHE A O 1
ATOM 768 N N . LEU A 1 117 ? -21.674 -5.193 16.251 1.00 17.55 97 LEU A N 1
ATOM 769 C CA . LEU A 1 117 ? -22.257 -6.488 16.600 1.00 17.06 97 LEU A CA 1
ATOM 770 C C . LEU A 1 117 ? -21.832 -7.636 15.667 1.00 18.16 97 LEU A C 1
ATOM 771 O O . LEU A 1 117 ? -21.549 -8.748 16.146 1.00 16.33 97 LEU A O 1
ATOM 776 N N . VAL A 1 118 ? -21.824 -7.396 14.351 1.00 17.18 98 VAL A N 1
ATOM 777 C CA . VAL A 1 118 ? -21.328 -8.395 13.434 1.00 16.77 98 VAL A CA 1
ATOM 778 C C . VAL A 1 118 ? -19.892 -8.827 13.830 1.00 18.45 98 VAL A C 1
ATOM 779 O O . VAL A 1 118 ? -19.595 -10.014 13.906 1.00 18.38 98 VAL A O 1
ATOM 783 N N . ILE A 1 119 ? -19.026 -7.853 14.134 1.00 19.83 99 ILE A N 1
ATOM 784 C CA . ILE A 1 119 ? -17.658 -8.176 14.478 1.00 20.54 99 ILE A CA 1
ATOM 785 C C . ILE A 1 119 ? -17.660 -9.042 15.744 1.00 19.77 99 ILE A C 1
ATOM 786 O O . ILE A 1 119 ? -17.061 -10.112 15.779 1.00 20.12 99 ILE A O 1
ATOM 791 N N . ALA A 1 120 ? -18.308 -8.554 16.787 1.00 18.30 100 ALA A N 1
ATOM 792 C CA . ALA A 1 120 ? -18.366 -9.285 18.048 1.00 18.01 100 ALA A CA 1
ATOM 793 C C . ALA A 1 120 ? -18.758 -10.751 17.865 1.00 19.28 100 ALA A C 1
ATOM 794 O O . ALA A 1 120 ? -18.066 -11.666 18.302 1.00 18.08 100 ALA A O 1
ATOM 796 N N . HIS A 1 121 ? -19.874 -10.975 17.193 1.00 19.66 101 HIS A N 1
ATOM 797 C CA . HIS A 1 121 ? -20.326 -12.351 16.975 1.00 20.76 101 HIS A CA 1
ATOM 798 C C . HIS A 1 121 ? -19.358 -13.152 16.070 1.00 19.93 101 HIS A C 1
ATOM 799 O O . HIS A 1 121 ? -19.199 -14.318 16.288 1.00 21.46 101 HIS A O 1
ATOM 806 N N . SER A 1 122 ? -18.661 -12.509 15.141 1.00 19.79 102 SER A N 1
ATOM 807 C CA . SER A 1 122 ? -17.662 -13.205 14.317 1.00 20.05 102 SER A CA 1
ATOM 808 C C . SER A 1 122 ? -16.493 -13.733 15.169 1.00 21.59 102 SER A C 1
ATOM 809 O O . SER A 1 122 ? -15.789 -14.635 14.743 1.00 20.90 102 SER A O 1
ATOM 812 N N . TYR A 1 123 ? -16.292 -13.145 16.344 1.00 21.63 103 TYR A N 1
ATOM 813 C CA . TYR A 1 123 ? -15.268 -13.590 17.308 1.00 23.92 103 TYR A CA 1
ATOM 814 C C . TYR A 1 123 ? -15.843 -14.445 18.424 1.00 23.68 103 TYR A C 1
ATOM 815 O O . TYR A 1 123 ? -15.157 -14.746 19.404 1.00 25.98 103 TYR A O 1
ATOM 824 N N . GLN A 1 124 ? -17.085 -14.873 18.247 1.00 23.58 104 GLN A N 1
ATOM 825 C CA . GLN A 1 124 ? -17.795 -15.737 19.153 1.00 26.89 104 GLN A CA 1
ATOM 826 C C . GLN A 1 124 ? -18.082 -15.125 20.513 1.00 26.62 104 GLN A C 1
ATOM 827 O O . GLN A 1 124 ? -18.228 -15.875 21.505 1.00 26.85 104 GLN A O 1
ATOM 833 N N . LEU A 1 125 ? -18.201 -13.801 20.582 1.00 21.51 105 LEU A N 1
ATOM 834 C CA . LEU A 1 125 ? -18.361 -13.120 21.897 1.00 21.43 105 LEU A CA 1
ATOM 835 C C . LEU A 1 125 ? -19.817 -12.842 22.262 1.00 23.25 105 LEU A C 1
ATOM 836 O O . LEU A 1 125 ? -20.615 -12.515 21.374 1.00 21.21 105 LEU A O 1
ATOM 841 N N . ASN A 1 126 ? -20.168 -13.025 23.558 1.00 21.96 106 ASN A N 1
ATOM 842 C CA . ASN A 1 126 ? -21.378 -12.446 24.167 1.00 20.74 106 ASN A CA 1
ATOM 843 C C . ASN A 1 126 ? -21.283 -10.904 24.031 1.00 20.27 106 ASN A C 1
ATOM 844 O O . ASN A 1 126 ? -20.307 -10.307 24.432 1.00 18.35 106 ASN A O 1
ATO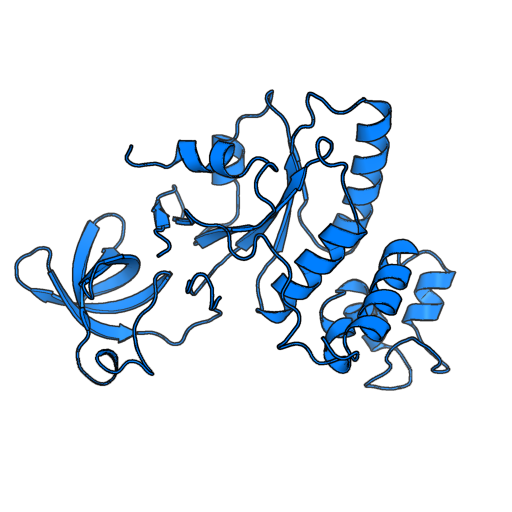M 849 N N . ALA A 1 127 ? -22.295 -10.270 23.504 1.00 18.11 107 ALA A N 1
ATOM 850 C CA . ALA A 1 127 ? -22.298 -8.830 23.449 1.00 18.44 107 ALA A CA 1
ATOM 851 C C . ALA A 1 127 ? -23.463 -8.274 24.275 1.00 18.34 107 ALA A C 1
ATOM 852 O O . ALA A 1 127 ? -24.552 -8.909 24.442 1.00 18.07 107 ALA A O 1
ATOM 854 N N . ARG A 1 128 ? -23.207 -7.088 24.804 1.00 17.71 108 ARG A N 1
ATOM 855 C CA . ARG A 1 128 ? -24.228 -6.209 25.295 1.00 16.83 108 ARG A CA 1
ATOM 856 C C . ARG A 1 128 ? -23.974 -4.767 24.840 1.00 17.00 108 ARG A C 1
ATOM 857 O O . ARG A 1 128 ? -22.902 -4.436 24.278 1.00 16.59 108 ARG A O 1
ATOM 865 N N . ILE A 1 129 ? -24.994 -3.917 25.025 1.00 16.58 109 ILE A N 1
ATOM 866 C CA . ILE A 1 129 ? -24.994 -2.590 24.416 1.00 16.30 109 ILE A CA 1
ATOM 867 C C . ILE A 1 129 ? -25.060 -1.550 25.530 1.00 16.18 109 ILE A C 1
ATOM 868 O O . ILE A 1 129 ? -25.925 -1.641 26.405 1.00 13.74 109 ILE A O 1
ATOM 873 N N . LEU A 1 130 ? -24.121 -0.589 25.499 1.00 17.26 110 LEU A N 1
ATOM 874 C CA . LEU A 1 130 ? -24.076 0.502 26.467 1.00 17.43 110 LEU A CA 1
ATOM 875 C C . LEU A 1 130 ? -24.062 1.845 25.741 1.00 17.49 110 LEU A C 1
ATOM 876 O O . LEU A 1 130 ? -23.132 2.131 24.964 1.00 16.74 110 LEU A O 1
ATOM 881 N N . VAL A 1 131 ? -25.126 2.624 25.925 1.00 17.87 111 VAL A N 1
ATOM 882 C CA . VAL A 1 131 ? -25.213 3.959 25.312 1.00 16.33 111 VAL A CA 1
ATOM 883 C C . VAL A 1 131 ? -24.943 4.990 26.410 1.00 17.22 111 VAL A C 1
ATOM 884 O O . VAL A 1 131 ? -25.432 4.875 27.544 1.00 18.38 111 VAL A O 1
ATOM 888 N N . THR A 1 132 ? -24.110 5.950 26.067 1.00 17.01 112 THR A N 1
ATOM 889 C CA . THR A 1 132 ? -23.593 6.930 27.004 1.00 18.11 112 THR A CA 1
ATOM 890 C C . THR A 1 132 ? -24.091 8.326 26.634 1.00 18.82 112 THR A C 1
ATOM 891 O O . THR A 1 132 ? -24.718 8.511 25.594 1.00 17.67 112 THR A O 1
ATOM 895 N N . LYS A 1 133 ? -23.821 9.268 27.539 1.00 21.44 113 LYS A N 1
ATOM 896 C CA . LYS A 1 133 ? -24.076 10.701 27.356 1.00 20.75 113 LYS A CA 1
ATOM 897 C C . LYS A 1 133 ? -25.561 11.086 27.364 1.00 19.56 113 LYS A C 1
ATOM 898 O O . LYS A 1 133 ? -25.977 12.086 26.774 1.00 18.32 113 LYS A O 1
ATOM 904 N N . LYS A 1 134 ? -26.337 10.315 28.093 1.00 18.99 114 LYS A N 1
ATOM 905 C CA . LYS A 1 134 ? -27.745 10.545 28.251 1.00 20.01 114 LYS A CA 1
ATOM 906 C C . LYS A 1 134 ? -28.039 11.976 28.769 1.00 20.56 114 LYS A C 1
ATOM 907 O O . LYS A 1 134 ? -28.910 12.637 28.251 1.00 19.65 114 LYS A O 1
ATOM 913 N N . ASP A 1 135 ? -27.225 12.457 29.684 1.00 22.21 115 ASP A N 1
ATOM 914 C CA . ASP A 1 135 ? -27.380 13.778 30.281 1.00 24.88 115 ASP A CA 1
ATOM 915 C C . ASP A 1 135 ? -27.321 14.906 29.285 1.00 26.10 115 ASP A C 1
ATOM 916 O O . ASP A 1 135 ? -27.812 15.963 29.551 1.00 29.12 115 ASP A O 1
ATOM 921 N N . LYS A 1 136 ? -26.710 14.681 28.149 1.00 25.28 116 LYS A N 1
ATOM 922 C CA . LYS A 1 136 ? -26.695 15.726 27.175 1.00 27.13 116 LYS A CA 1
ATOM 923 C C . LYS A 1 136 ? -27.441 15.409 25.926 1.00 23.49 116 LYS A C 1
ATOM 924 O O . LYS A 1 136 ? -27.269 16.041 24.949 1.00 23.52 116 LYS A O 1
ATOM 930 N N . THR A 1 137 ? -28.323 14.447 26.015 1.00 21.76 117 THR A N 1
ATOM 931 C CA . THR A 1 137 ? -29.138 14.096 24.898 1.00 20.60 117 THR A CA 1
ATOM 932 C C . THR A 1 137 ? -30.505 14.756 25.046 1.00 17.79 117 THR A C 1
ATOM 933 O O . THR A 1 137 ? -31.115 14.616 26.046 1.00 16.25 117 THR A O 1
ATOM 937 N N . PRO A 1 138 ? -30.984 15.446 24.007 1.00 19.20 118 PRO A N 1
ATOM 938 C CA . PRO A 1 138 ? -32.339 16.044 24.166 1.00 19.24 118 PRO A CA 1
ATOM 939 C C . PRO A 1 138 ? -33.363 14.955 24.466 1.00 20.75 118 PRO A C 1
ATOM 940 O O . PRO A 1 138 ? -33.258 13.860 23.931 1.00 20.06 118 PRO A O 1
ATOM 944 N N . ILE A 1 139 ? -34.328 15.275 25.324 1.00 20.02 119 ILE A N 1
ATOM 945 C CA . ILE A 1 139 ? -35.245 14.278 25.830 1.00 19.16 119 ILE A CA 1
ATOM 946 C C . ILE A 1 139 ? -36.053 13.620 24.710 1.00 20.52 119 ILE A C 1
ATOM 947 O O . ILE A 1 139 ? -36.320 12.420 24.806 1.00 18.90 119 ILE A O 1
ATOM 952 N N . GLU A 1 140 ? -36.447 14.367 23.668 1.00 19.01 120 GLU A N 1
ATOM 953 C CA . GLU A 1 140 ? -37.186 13.734 22.581 1.00 23.07 120 GLU A CA 1
ATOM 954 C C . GLU A 1 140 ? -36.301 12.651 21.879 1.00 23.99 120 GLU A C 1
ATOM 955 O O . GLU A 1 140 ? -36.794 11.580 21.501 1.00 26.20 120 GLU A O 1
ATOM 961 N N . LYS A 1 141 ? -35.022 12.936 21.754 1.00 21.94 121 LYS A N 1
ATOM 962 C CA . LYS A 1 141 ? -34.042 12.030 21.191 1.00 26.48 121 LYS A CA 1
ATOM 963 C C . LYS A 1 141 ? -33.839 10.808 22.097 1.00 24.33 121 LYS A C 1
ATOM 964 O O . LYS A 1 141 ? -33.654 9.737 21.643 1.00 22.21 121 LYS A O 1
ATOM 970 N N . GLN A 1 142 ? -33.852 11.035 23.390 1.00 21.26 122 GLN A N 1
ATOM 971 C CA . GLN A 1 142 ? -33.745 9.961 24.345 1.00 21.66 122 GLN A CA 1
ATOM 972 C C . GLN A 1 142 ? -34.868 8.944 24.087 1.00 22.66 122 GLN A C 1
ATOM 973 O O . GLN A 1 142 ? -34.644 7.791 24.059 1.00 21.09 122 GLN A O 1
ATOM 979 N N . PHE A 1 143 ? -36.073 9.434 23.899 1.00 24.06 123 PHE A N 1
ATOM 980 C CA . PHE A 1 143 ? -37.210 8.631 23.633 1.00 24.78 123 PHE A CA 1
ATOM 981 C C . PHE A 1 143 ? -37.021 7.818 22.322 1.00 26.00 123 PHE A C 1
ATOM 982 O O . PHE A 1 143 ? -37.299 6.680 22.295 1.00 25.53 123 PHE A O 1
ATOM 990 N N . GLU A 1 144 ? -36.544 8.429 21.259 1.00 27.54 124 GLU A N 1
ATOM 991 C CA . GLU A 1 144 ? -36.274 7.702 20.021 1.00 28.56 124 GLU A CA 1
ATOM 992 C C . GLU A 1 144 ? -35.195 6.588 20.253 1.00 27.61 124 GLU A C 1
ATOM 993 O O . GLU A 1 144 ? -35.311 5.494 19.731 1.00 26.48 124 GLU A O 1
ATOM 999 N N . ILE A 1 145 ? -34.174 6.883 21.053 1.00 23.35 125 ILE A N 1
ATOM 1000 C CA . ILE A 1 145 ? -33.102 5.934 21.296 1.00 22.64 125 ILE A CA 1
ATOM 1001 C C . ILE A 1 145 ? -33.623 4.784 22.113 1.00 21.50 125 ILE A C 1
ATOM 1002 O O . ILE A 1 145 ? -33.283 3.613 21.850 1.00 22.50 125 ILE A O 1
ATOM 1007 N N . ASN A 1 146 ? -34.444 5.072 23.099 1.00 21.66 126 ASN A N 1
ATOM 1008 C CA . ASN A 1 146 ? -35.047 4.001 23.898 1.00 24.33 126 ASN A CA 1
ATOM 1009 C C . ASN A 1 146 ? -35.867 3.044 23.053 1.00 25.10 126 ASN A C 1
ATOM 1010 O O . ASN A 1 146 ? -35.849 1.839 23.316 1.00 21.29 126 ASN A O 1
ATOM 1015 N N . GLU A 1 147 ? -36.561 3.573 22.045 1.00 24.96 127 GLU A N 1
ATOM 1016 C CA . GLU A 1 147 ? -37.341 2.706 21.132 1.00 29.32 127 GLU A CA 1
ATOM 1017 C C . GLU A 1 147 ? -36.405 1.809 20.316 1.00 28.32 127 GLU A C 1
ATOM 1018 O O . GLU A 1 147 ? -36.630 0.599 20.204 1.00 24.63 127 GLU A O 1
ATOM 1024 N N . LEU A 1 148 ? -35.332 2.405 19.803 1.00 27.38 128 LEU A N 1
ATOM 1025 C CA . LEU A 1 148 ? -34.308 1.654 19.071 1.00 25.35 128 LEU A CA 1
ATOM 1026 C C . LEU A 1 148 ? -33.699 0.563 19.957 1.00 23.79 128 LEU A C 1
ATOM 1027 O O . LEU A 1 148 ? -33.573 -0.595 19.549 1.00 23.61 128 LEU A O 1
ATOM 1032 N N . LEU A 1 149 ? -33.395 0.901 21.187 1.00 20.68 129 LEU A N 1
ATOM 1033 C CA . LEU A 1 149 ? -32.838 -0.073 22.110 1.00 20.83 129 LEU A CA 1
ATOM 1034 C C . LEU A 1 149 ? -33.780 -1.215 22.419 1.00 20.97 129 LEU A C 1
ATOM 1035 O O . LEU A 1 149 ? -33.351 -2.353 22.611 1.00 20.63 129 LEU A O 1
ATOM 1040 N N . LYS A 1 150 ? -35.062 -0.937 22.473 1.00 21.81 130 LYS A N 1
ATOM 1041 C CA . LYS A 1 150 ? -36.067 -1.991 22.622 1.00 25.58 130 LYS A CA 1
ATOM 1042 C C . LYS A 1 150 ? -36.057 -3.004 21.470 1.00 23.20 130 LYS A C 1
ATOM 1043 O O . LYS A 1 150 ? -36.272 -4.178 21.680 1.00 23.71 130 LYS A O 1
ATOM 1049 N N . ILE A 1 151 ? -35.827 -2.539 20.257 1.00 23.59 131 ILE A N 1
ATOM 1050 C CA . ILE A 1 151 ? -35.606 -3.439 19.110 1.00 23.59 131 ILE A CA 1
ATOM 1051 C C . ILE A 1 151 ? -34.407 -4.388 19.402 1.00 23.75 131 ILE A C 1
ATOM 1052 O O . ILE A 1 151 ? -34.494 -5.606 19.235 1.00 20.50 131 ILE A O 1
ATOM 1057 N N . TYR A 1 152 ? -33.293 -3.839 19.897 1.00 20.76 132 TYR A N 1
ATOM 1058 C CA . TYR A 1 152 ? -32.165 -4.673 20.203 1.00 19.56 132 TYR A CA 1
ATOM 1059 C C . TYR A 1 152 ? -32.480 -5.634 21.341 1.00 18.62 132 TYR A C 1
ATOM 1060 O O . TYR A 1 152 ? -31.976 -6.778 21.342 1.00 16.40 132 TYR A O 1
ATOM 1069 N N . GLU A 1 153 ? -33.267 -5.188 22.312 1.00 19.29 133 GLU A N 1
ATOM 1070 C CA . GLU A 1 153 ? -33.687 -6.111 23.392 1.00 20.84 133 GLU A CA 1
ATOM 1071 C C . GLU A 1 153 ? -34.517 -7.257 22.777 1.00 21.35 133 GLU A C 1
ATOM 1072 O O . GLU A 1 153 ? -34.235 -8.433 23.038 1.00 21.76 133 GLU A O 1
ATOM 1078 N N . ASN A 1 154 ? -35.409 -6.927 21.863 1.00 20.60 134 ASN A N 1
ATOM 1079 C CA . ASN A 1 154 ? -36.163 -7.975 21.137 1.00 23.81 134 ASN A CA 1
ATOM 1080 C C . ASN A 1 154 ? -35.255 -9.058 20.463 1.00 22.65 134 ASN A C 1
ATOM 1081 O O . ASN A 1 154 ? -35.586 -10.251 20.464 1.00 22.20 134 ASN A O 1
ATOM 1086 N N . ILE A 1 155 ? -34.122 -8.636 19.911 1.00 20.75 135 ILE A N 1
ATOM 1087 C CA . ILE A 1 155 ? -33.148 -9.537 19.299 1.00 21.51 135 ILE A CA 1
ATOM 1088 C C . ILE A 1 155 ? -32.495 -10.414 20.359 1.00 23.92 135 ILE A C 1
ATOM 1089 O O . ILE A 1 155 ? -32.137 -11.571 20.119 1.00 24.09 135 ILE A O 1
ATOM 1094 N N . GLY A 1 156 ? -32.368 -9.886 21.552 1.00 23.56 136 GLY A N 1
ATOM 1095 C CA . GLY A 1 156 ? -31.838 -10.652 22.684 1.00 22.61 136 GLY A CA 1
ATOM 1096 C C . GLY A 1 156 ? -30.721 -9.984 23.476 1.00 21.58 136 GLY A C 1
ATOM 1097 O O . GLY A 1 156 ? -30.195 -10.559 24.396 1.00 21.22 136 GLY A O 1
ATOM 1098 N N . TYR A 1 157 ? -30.384 -8.742 23.171 1.00 19.44 137 TYR A N 1
ATOM 1099 C CA . TYR A 1 157 ? -29.304 -8.087 23.895 1.00 17.26 137 TYR A CA 1
ATOM 1100 C C . TYR A 1 157 ? -29.767 -7.425 25.161 1.00 18.11 137 TYR A C 1
ATOM 1101 O O . TYR A 1 157 ? -30.888 -6.920 25.228 1.00 18.27 137 TYR A O 1
ATOM 1110 N N . GLU A 1 158 ? -28.873 -7.345 26.144 1.00 18.19 138 GLU A N 1
ATOM 1111 C CA . GLU A 1 158 ? -29.071 -6.405 27.245 1.00 18.19 138 GLU A CA 1
ATOM 1112 C C . GLU A 1 158 ? -28.608 -5.043 26.767 1.00 18.21 138 GLU A C 1
ATOM 1113 O O . GLU A 1 158 ? -27.632 -4.967 25.976 1.00 15.57 138 GLU A O 1
ATOM 1119 N N . THR A 1 159 ? -29.353 -3.993 27.146 1.00 17.16 139 THR A N 1
ATOM 1120 C CA . THR A 1 159 ? -29.004 -2.625 26.786 1.00 18.77 139 THR A CA 1
ATOM 1121 C C . THR A 1 159 ? -29.094 -1.747 28.005 1.00 18.59 139 THR A C 1
ATOM 1122 O O . THR A 1 159 ? -29.861 -2.039 28.892 1.00 17.11 139 THR A O 1
ATOM 1126 N N . GLU A 1 160 ? -28.230 -0.745 28.074 1.00 18.42 140 GLU A N 1
ATOM 1127 C CA . GLU A 1 160 ? -28.332 0.328 29.075 1.00 19.18 140 GLU A CA 1
ATOM 1128 C C . GLU A 1 160 ? -28.063 1.627 28.379 1.00 18.87 140 GLU A C 1
ATOM 1129 O O . GLU A 1 160 ? -27.281 1.677 27.395 1.00 18.13 140 GLU A O 1
ATOM 1135 N N . PHE A 1 161 ? -28.689 2.685 28.906 1.00 18.21 141 PHE A N 1
ATOM 1136 C CA . PHE A 1 161 ? -28.513 4.057 28.399 1.00 19.33 141 PHE A CA 1
ATOM 1137 C C . PHE A 1 161 ? -28.251 4.925 29.629 1.00 21.19 141 PHE A C 1
ATOM 1138 O O . PHE A 1 161 ? -29.122 5.062 30.496 1.00 20.18 141 PHE A O 1
ATOM 1146 N N . ILE A 1 162 ? -27.039 5.451 29.726 1.00 20.96 142 ILE A N 1
ATOM 1147 C CA . ILE A 1 162 ? -26.562 6.105 30.935 1.00 20.78 142 ILE A CA 1
ATOM 1148 C C . ILE A 1 162 ? -25.936 7.446 30.642 1.00 22.56 142 ILE A C 1
ATOM 1149 O O . ILE A 1 162 ? -25.614 7.811 29.480 1.00 19.25 142 ILE A O 1
ATOM 1154 N N . GLY A 1 163 ? -25.766 8.208 31.723 1.00 21.75 143 GLY A N 1
ATOM 1155 C CA . GLY A 1 163 ? -25.123 9.486 31.623 1.00 21.98 143 GLY A CA 1
ATOM 1156 C C . GLY A 1 163 ? -24.442 9.771 32.948 1.00 25.28 143 GLY A C 1
ATOM 1157 O O . GLY A 1 163 ? -24.384 8.900 33.826 1.00 21.88 143 GLY A O 1
ATOM 1158 N N . ASN A 1 164 ? -24.007 11.024 33.093 1.00 25.12 144 ASN A N 1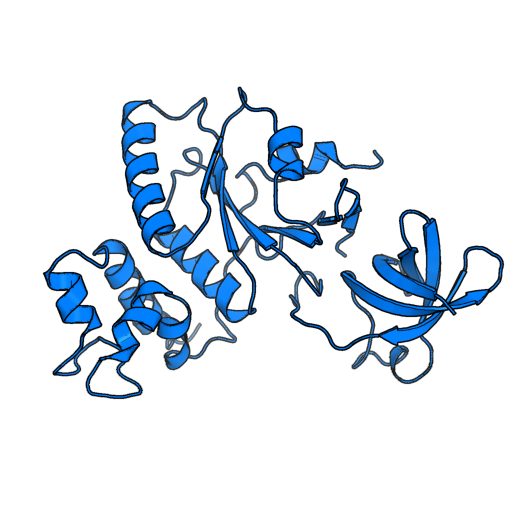
ATOM 1159 C CA . ASN A 1 164 ? -23.346 11.504 34.293 1.00 27.45 144 ASN A CA 1
ATOM 1160 C C . ASN A 1 164 ? -24.146 11.442 35.590 1.00 28.07 144 ASN A C 1
ATOM 1161 O O . ASN A 1 164 ? -23.543 11.406 36.635 1.00 30.85 144 ASN A O 1
ATOM 1166 N N . ASP A 1 165 ? -25.464 11.361 35.547 1.00 32.28 145 ASP A N 1
ATOM 1167 C CA . ASP A 1 165 ? -26.227 11.183 36.784 1.00 37.03 145 ASP A CA 1
ATOM 1168 C C . ASP A 1 165 ? -26.208 9.726 37.319 1.00 37.50 145 ASP A C 1
ATOM 1169 O O . ASP A 1 165 ? -26.677 9.480 38.419 1.00 36.77 145 ASP A O 1
ATOM 1174 N N . ASP A 1 166 ? -25.613 8.786 36.568 1.00 32.66 146 ASP A N 1
ATOM 1175 C CA . ASP A 1 166 ? -25.576 7.367 36.924 1.00 31.16 146 ASP A CA 1
ATOM 1176 C C . ASP A 1 166 ? -24.321 6.985 37.669 1.00 30.92 146 ASP A C 1
ATOM 1177 O O . ASP A 1 166 ? -23.285 7.609 37.471 1.00 31.25 146 ASP A O 1
ATOM 1182 N N . ASP A 1 167 ? -24.398 5.941 38.495 1.00 28.71 147 ASP A N 1
ATOM 1183 C CA . ASP A 1 167 ? -23.211 5.440 39.191 1.00 31.93 147 ASP A CA 1
ATOM 1184 C C . ASP A 1 167 ? -22.476 4.372 38.355 1.00 31.48 147 ASP A C 1
ATOM 1185 O O . ASP A 1 167 ? -22.885 3.204 38.306 1.00 30.64 147 ASP A O 1
ATOM 1190 N N . ARG A 1 168 ? -21.389 4.768 37.712 1.00 30.16 148 ARG A N 1
ATOM 1191 C CA . ARG A 1 168 ? -20.760 3.900 36.728 1.00 31.86 148 ARG A CA 1
ATOM 1192 C C . ARG A 1 168 ? -20.147 2.646 37.329 1.00 34.28 148 ARG A C 1
ATOM 1193 O O . ARG A 1 168 ? -20.075 1.617 36.661 1.00 34.83 148 ARG A O 1
ATOM 1201 N N . LYS A 1 169 ? -19.750 2.728 38.591 1.00 35.91 149 LYS A N 1
ATOM 1202 C CA . LYS A 1 169 ? -19.219 1.588 39.324 1.00 39.62 149 LYS A CA 1
ATOM 1203 C C . LYS A 1 169 ? -20.356 0.587 39.711 1.00 36.12 149 LYS A C 1
ATOM 1204 O O . LYS A 1 169 ? -20.186 -0.627 39.618 1.00 34.46 149 LYS A O 1
ATOM 1210 N N . LYS A 1 170 ? -21.536 1.061 40.104 1.00 35.57 150 LYS A N 1
ATOM 1211 C CA . LYS A 1 170 ? -22.684 0.133 40.254 1.00 39.84 150 LYS A CA 1
ATOM 1212 C C . LYS A 1 170 ? -23.042 -0.562 38.927 1.00 37.45 150 LYS A C 1
ATOM 1213 O O . LYS A 1 170 ? -23.521 -1.714 38.937 1.00 35.94 150 LYS A O 1
ATOM 1219 N N . ILE A 1 171 ? -22.877 0.161 37.813 1.00 31.16 151 ILE A N 1
ATOM 1220 C CA . ILE A 1 171 ? -23.220 -0.379 36.474 1.00 32.38 151 ILE A CA 1
ATOM 1221 C C . ILE A 1 171 ? -22.329 -1.571 36.147 1.00 34.40 151 ILE A C 1
ATOM 1222 O O . ILE A 1 171 ? -22.829 -2.648 35.843 1.00 32.12 151 ILE A O 1
ATOM 1227 N N . VAL A 1 172 ? -21.046 -1.350 36.251 1.00 34.03 152 VAL A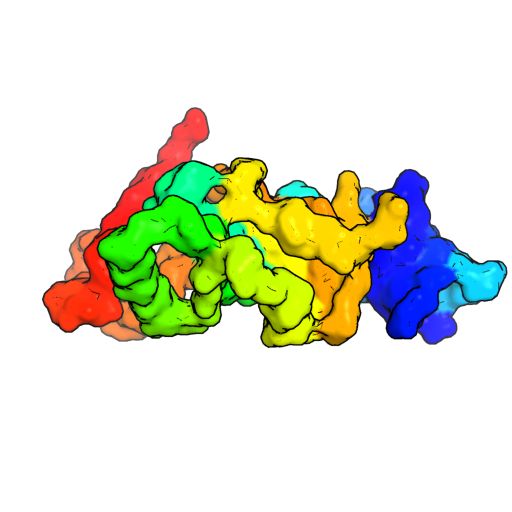 N 1
ATOM 1228 C CA . VAL A 1 172 ? -20.040 -2.321 36.002 1.00 39.82 152 VAL A CA 1
ATOM 1229 C C . VAL A 1 172 ? -20.120 -3.542 36.893 1.00 45.88 152 VAL A C 1
ATOM 1230 O O . VAL A 1 172 ? -19.982 -4.635 36.450 1.00 48.74 152 VAL A O 1
ATOM 1234 N N . GLU A 1 173 ? -20.366 -3.361 38.171 1.00 49.48 153 GLU A N 1
ATOM 1235 C CA . GLU A 1 173 ? -20.428 -4.504 39.058 1.00 48.93 153 GLU A CA 1
ATOM 1236 C C . GLU A 1 173 ? -21.716 -5.270 38.902 1.00 45.46 153 GLU A C 1
ATOM 1237 O O . GLU A 1 173 ? -21.819 -6.363 39.356 1.00 42.12 153 GLU A O 1
ATOM 1243 N N . ALA A 1 174 ? -22.749 -4.653 38.379 1.00 38.87 154 ALA A N 1
ATOM 1244 C CA . ALA A 1 174 ? -23.929 -5.435 38.094 1.00 33.43 154 ALA A CA 1
ATOM 1245 C C . ALA A 1 174 ? -23.797 -6.248 36.770 1.00 28.91 154 ALA A C 1
ATOM 1246 O O . ALA A 1 174 ? -24.694 -6.996 36.444 1.00 30.93 154 ALA A O 1
ATOM 1248 N N . TRP A 1 175 ? -22.727 -6.077 35.999 1.00 25.04 155 TRP A N 1
ATOM 1249 C CA . TRP A 1 175 ? -22.553 -6.826 34.739 1.00 24.71 155 TRP A CA 1
ATOM 1250 C C . TRP A 1 175 ? -22.197 -8.301 34.995 1.00 24.49 155 TRP A C 1
ATOM 1251 O O . TRP A 1 175 ? -21.703 -8.648 36.061 1.00 29.17 155 TRP A O 1
ATOM 1262 N N . PRO A 1 176 ? -22.338 -9.147 33.980 1.00 24.23 156 PRO A N 1
ATOM 1263 C CA . PRO A 1 176 ? -22.095 -10.563 34.261 1.00 22.96 156 PRO A CA 1
ATOM 1264 C C . PRO A 1 176 ? -20.667 -10.814 34.743 1.00 22.24 156 PRO A C 1
ATOM 1265 O O . PRO A 1 176 ? -19.779 -10.084 34.366 1.00 17.75 156 PRO A O 1
ATOM 1269 N N . ALA A 1 177 ? -20.474 -11.872 35.539 1.00 19.85 157 ALA A N 1
ATOM 1270 C CA . ALA A 1 177 ? -19.180 -12.248 36.039 1.00 20.18 157 ALA A CA 1
ATOM 1271 C C . ALA A 1 177 ? -18.161 -12.594 34.933 1.00 18.50 157 ALA A C 1
ATOM 1272 O O . ALA A 1 177 ? -18.527 -12.975 33.812 1.00 21.20 157 ALA A O 1
ATOM 1274 N N . GLY A 1 178 ? -16.894 -12.464 35.302 1.00 18.11 158 GLY A N 1
ATOM 1275 C CA . GLY A 1 178 ? -15.711 -12.709 34.447 1.00 17.59 158 GLY A CA 1
ATOM 1276 C C . GLY A 1 178 ? -15.113 -11.475 33.783 1.00 17.80 158 GLY A C 1
ATOM 1277 O O . GLY A 1 178 ? -15.197 -10.378 34.328 1.00 16.75 158 GLY A O 1
ATOM 1278 N N . LEU A 1 179 ? -14.505 -11.698 32.604 1.00 17.31 159 LEU A N 1
ATOM 1279 C CA . LEU A 1 179 ? -13.777 -10.716 31.875 1.00 17.52 159 LEU A CA 1
ATOM 1280 C C . LEU A 1 179 ? -14.700 -9.888 30.992 1.00 18.86 159 LEU A C 1
ATOM 1281 O O . LEU A 1 179 ? -15.302 -10.409 30.029 1.00 17.85 159 LEU A O 1
ATOM 1286 N N . ILE A 1 180 ? -14.851 -8.614 31.357 1.00 18.44 160 ILE A N 1
ATOM 1287 C CA . ILE A 1 180 ? -15.523 -7.619 30.534 1.00 19.62 160 ILE A CA 1
ATOM 1288 C C . ILE A 1 180 ? -14.499 -6.908 29.695 1.00 20.51 160 ILE A C 1
ATOM 1289 O O . ILE A 1 180 ? -13.474 -6.407 30.232 1.00 21.66 160 ILE A O 1
ATOM 1294 N N . VAL A 1 181 ? -14.776 -6.769 28.408 1.00 18.37 161 VAL A N 1
ATOM 1295 C CA . VAL A 1 181 ? -13.984 -5.896 27.557 1.00 19.59 161 VAL A CA 1
ATOM 1296 C C . VAL A 1 181 ? -14.904 -4.853 26.939 1.00 21.30 161 VAL A C 1
ATOM 1297 O O . VAL A 1 181 ? -15.955 -5.174 26.407 1.00 17.64 161 VAL A O 1
ATOM 1301 N N . LEU A 1 182 ? -14.528 -3.594 27.072 1.00 23.10 162 LEU A N 1
ATOM 1302 C CA . LEU A 1 182 ? -15.234 -2.477 26.424 1.00 24.76 162 LEU A CA 1
ATOM 1303 C C . LEU A 1 182 ? -14.763 -2.303 25.018 1.00 23.89 162 LEU A C 1
ATOM 1304 O O . LEU A 1 182 ? -13.591 -2.326 24.748 1.00 29.75 162 LEU A O 1
ATOM 1309 N N . SER A 1 183 ? -15.662 -2.068 24.123 1.00 21.95 163 SER A N 1
ATOM 1310 C CA . SER A 1 183 ? -15.304 -1.872 22.750 1.00 23.72 163 SER A CA 1
ATOM 1311 C C . SER A 1 183 ? -16.086 -0.672 22.209 1.00 25.03 163 SER A C 1
ATOM 1312 O O . SER A 1 183 ? -17.293 -0.560 22.419 1.00 20.86 163 SER A O 1
ATOM 1315 N N . GLY A 1 184 ? -15.379 0.277 21.593 1.00 24.36 164 GLY A N 1
ATOM 1316 C CA . GLY A 1 184 ? -16.051 1.401 20.948 1.00 27.09 164 GLY A CA 1
ATOM 1317 C C . GLY A 1 184 ? -15.054 2.439 20.516 1.00 26.48 164 GLY A C 1
ATOM 1318 O O . GLY A 1 184 ? -13.897 2.378 20.907 1.00 28.48 164 GLY A O 1
ATOM 1319 N N . GLN A 1 185 ? -15.521 3.432 19.792 1.00 32.89 165 GLN A N 1
ATOM 1320 C CA . GLN A 1 185 ? -14.604 4.515 19.340 1.00 34.56 165 GLN A CA 1
ATOM 1321 C C . GLN A 1 185 ? -14.062 5.380 20.462 1.00 36.44 165 GLN A C 1
ATOM 1322 O O . GLN A 1 185 ? -14.678 5.503 21.533 1.00 31.16 165 GLN A O 1
ATOM 1328 N N . SER A 1 186 ? -12.877 5.949 20.232 1.00 34.14 166 SER A N 1
ATOM 1329 C CA . SER A 1 186 ? -12.328 6.939 21.148 1.00 36.23 166 SER A CA 1
ATOM 1330 C C . SER A 1 186 ? -13.395 8.059 21.212 1.00 29.77 166 SER A C 1
ATOM 1331 O O . SER A 1 186 ? -14.046 8.349 20.222 1.00 28.47 166 SER A O 1
ATOM 1334 N N . GLY A 1 187 ? -13.606 8.605 22.397 1.00 30.23 167 GLY A N 1
ATOM 1335 C CA . GLY A 1 187 ? -14.624 9.632 22.591 1.00 29.09 167 GLY A CA 1
ATOM 1336 C C . GLY A 1 187 ? -15.994 9.206 23.074 1.00 29.12 167 GLY A C 1
ATOM 1337 O O . GLY A 1 187 ? -16.817 10.060 23.384 1.00 25.60 167 GLY A O 1
ATOM 1338 N N . VAL A 1 188 ? -16.277 7.905 23.143 1.00 26.16 168 VAL A N 1
ATOM 1339 C CA . VAL A 1 188 ? -17.623 7.469 23.535 1.00 24.56 168 VAL A CA 1
ATOM 1340 C C . VAL A 1 188 ? -17.798 7.409 25.005 1.00 22.78 168 VAL A C 1
ATOM 1341 O O . VAL A 1 188 ? -18.913 7.383 25.458 1.00 23.94 168 VAL A O 1
ATOM 1345 N N . GLY A 1 189 ? -16.726 7.353 25.758 1.00 20.13 169 GLY A N 1
ATOM 1346 C CA . GLY A 1 189 ? -16.829 7.291 27.227 1.00 20.61 169 GLY A CA 1
ATOM 1347 C C . GLY A 1 189 ? -16.298 6.044 27.935 1.00 20.29 169 GLY A C 1
ATOM 1348 O O . GLY A 1 189 ? -16.635 5.750 29.110 1.00 19.71 169 GLY A O 1
ATOM 1349 N N . LYS A 1 190 ? -15.429 5.316 27.271 1.00 22.58 170 LYS A N 1
ATOM 1350 C CA . LYS A 1 190 ? -14.838 4.123 27.916 1.00 22.76 170 LYS A CA 1
ATOM 1351 C C . LYS A 1 190 ? -13.915 4.441 29.105 1.00 23.41 170 LYS A C 1
ATOM 1352 O O . LYS A 1 190 ? -13.997 3.813 30.145 1.00 25.10 170 LYS A O 1
ATOM 1358 N N . SER A 1 191 ? -13.006 5.399 28.957 1.00 25.94 171 SER A N 1
ATOM 1359 C CA . SER A 1 191 ? -12.058 5.674 30.044 1.00 25.64 171 SER A CA 1
ATOM 1360 C C . SER A 1 191 ? -12.781 6.108 31.238 1.00 27.29 171 SER A C 1
ATOM 1361 O O . SER A 1 191 ? -12.346 5.793 32.373 1.00 28.83 171 SER A O 1
ATOM 1364 N N . THR A 1 192 ? -13.925 6.808 31.030 1.00 26.03 172 THR A N 1
ATOM 1365 C CA . THR A 1 192 ? -14.721 7.261 32.173 1.00 25.97 172 THR A CA 1
ATOM 1366 C C . THR A 1 192 ? -15.184 6.130 33.053 1.00 27.15 172 THR A C 1
ATOM 1367 O O . THR A 1 192 ? -15.408 6.309 34.273 1.00 32.31 172 THR A O 1
ATOM 1371 N N . PHE A 1 193 ? -15.453 4.981 32.434 1.00 24.19 173 PHE A N 1
ATOM 1372 C CA . PHE A 1 193 ? -15.703 3.775 33.203 1.00 24.80 173 PHE A CA 1
ATOM 1373 C C . PHE A 1 193 ? -14.418 3.169 33.747 1.00 23.16 173 PHE A C 1
ATOM 1374 O O . PHE A 1 193 ? -14.354 2.784 34.897 1.00 24.67 173 PHE A O 1
ATOM 1382 N N . LEU A 1 194 ? -13.424 3.028 32.905 1.00 25.10 174 LEU A N 1
ATOM 1383 C CA . LEU A 1 194 ? -12.210 2.311 33.304 1.00 31.98 174 LEU A CA 1
ATOM 1384 C C . LEU A 1 194 ? -11.438 2.969 34.498 1.00 32.20 174 LEU A C 1
ATOM 1385 O O . LEU A 1 194 ? -11.034 2.266 35.457 1.00 29.92 174 LEU A O 1
ATOM 1390 N N . ASN A 1 195 ? -11.358 4.300 34.476 1.00 31.41 175 ASN A N 1
ATOM 1391 C CA . ASN A 1 195 ? -10.703 5.053 35.574 1.00 31.17 175 ASN A CA 1
ATOM 1392 C C . ASN A 1 195 ? -11.194 4.647 36.970 1.00 33.76 175 ASN A C 1
ATOM 1393 O O . ASN A 1 195 ? -10.428 4.710 37.914 1.00 31.69 175 ASN A O 1
ATOM 1398 N N . HIS A 1 196 ? -12.415 4.112 37.085 1.00 31.67 176 HIS A N 1
ATOM 1399 C CA . HIS A 1 196 ? -12.843 3.489 38.344 1.00 32.13 176 HIS A CA 1
ATOM 1400 C C . HIS A 1 196 ? -12.039 2.243 38.800 1.00 30.72 176 HIS A C 1
ATOM 1401 O O . HIS A 1 196 ? -12.121 1.877 39.949 1.00 31.96 176 HIS A O 1
ATOM 1408 N N . TYR A 1 197 ? -11.252 1.610 37.940 1.00 31.64 177 TYR A N 1
ATOM 1409 C CA . TYR A 1 197 ? -10.583 0.339 38.299 1.00 34.66 177 TYR A CA 1
ATOM 1410 C C . TYR A 1 197 ? -9.075 0.418 38.268 1.00 35.31 177 TYR A C 1
ATOM 1411 O O . TYR A 1 197 ? -8.395 -0.597 38.395 1.00 42.90 177 TYR A O 1
ATOM 1420 N N . ARG A 1 198 ? -8.544 1.610 38.121 1.00 37.87 178 ARG A N 1
ATOM 1421 C CA . ARG A 1 198 ? -7.123 1.756 37.866 1.00 43.25 178 ARG A CA 1
ATOM 1422 C C . ARG A 1 198 ? -6.323 1.790 39.147 1.00 44.71 178 ARG A C 1
ATOM 1423 O O . ARG A 1 198 ? -6.668 2.546 40.034 1.00 43.05 178 ARG A O 1
ATOM 1431 N N . PRO A 1 199 ? -5.292 0.913 39.259 1.00 50.10 179 PRO A N 1
ATOM 1432 C CA . PRO A 1 199 ? -4.383 0.886 40.411 1.00 49.65 179 PRO A CA 1
ATOM 1433 C C . PRO A 1 199 ? -3.867 2.284 40.709 1.00 43.98 179 PRO A C 1
ATOM 1434 O O . PRO A 1 199 ? -3.823 2.661 41.867 1.00 43.34 179 PRO A O 1
ATOM 1438 N N A GLU A 1 200 ? -3.540 3.055 39.670 0.50 42.16 180 GLU A N 1
ATOM 1439 N N B GLU A 1 200 ? -3.417 2.949 39.638 0.50 40.48 180 GLU A N 1
ATOM 1440 C CA A GLU A 1 200 ? -3.527 4.525 39.754 0.50 40.84 180 GLU A CA 1
ATOM 1441 C CA B GLU A 1 200 ? -3.246 4.404 39.456 0.50 39.15 180 GLU A CA 1
ATOM 1442 C C A GLU A 1 200 ? -2.217 5.023 40.338 0.50 39.49 180 GLU A C 1
ATOM 1443 C C B GLU A 1 200 ? -1.862 4.668 38.919 0.50 37.04 180 GLU A C 1
ATOM 1444 O O A GLU A 1 200 ? -2.139 6.151 40.799 0.50 34.43 180 GLU A O 1
ATOM 1445 O O B GLU A 1 200 ? -1.611 4.316 37.776 0.50 36.32 180 GLU A O 1
ATOM 1456 N N . HIS A 1 221 ? 0.088 -3.582 24.720 1.00 74.23 201 HIS A N 1
ATOM 1457 C CA . HIS A 1 221 ? -0.458 -4.715 25.441 1.00 72.97 201 HIS A CA 1
ATOM 1458 C C . HIS A 1 221 ? -1.610 -4.378 26.373 1.00 70.43 201 HIS A C 1
ATOM 1459 O O . HIS A 1 221 ? -1.587 -3.380 27.072 1.00 76.81 201 HIS A O 1
ATOM 1466 N N . VAL A 1 222 ? -2.621 -5.232 26.388 1.00 60.65 202 VAL A N 1
ATOM 1467 C CA . VAL A 1 222 ? -3.756 -5.020 27.247 1.00 48.96 202 VAL A CA 1
ATOM 1468 C C . VAL A 1 222 ? -3.432 -5.493 28.629 1.00 37.71 202 VAL A C 1
ATOM 1469 O O . VAL A 1 222 ? -2.664 -6.392 28.795 1.00 35.91 202 VAL A O 1
ATOM 1473 N N . GLU A 1 223 ? -3.992 -4.835 29.616 1.00 32.16 203 GLU A N 1
ATOM 1474 C CA . GLU A 1 223 ? -3.852 -5.250 30.980 1.00 32.28 203 GLU A CA 1
ATOM 1475 C C . GLU A 1 223 ? -5.261 -5.362 31.541 1.00 27.30 203 GLU A C 1
ATOM 1476 O O . GLU A 1 223 ? -6.065 -4.578 31.246 1.00 26.47 203 GLU A O 1
ATOM 1482 N N . LEU A 1 224 ? -5.536 -6.389 32.308 1.00 25.63 204 LEU A N 1
ATOM 1483 C CA . LEU A 1 224 ? -6.818 -6.559 32.958 1.00 24.95 204 LEU A CA 1
ATOM 1484 C C . LEU A 1 224 ? -6.817 -6.078 34.389 1.00 27.31 204 LEU A C 1
ATOM 1485 O O . LEU A 1 224 ? -5.972 -6.486 35.147 1.00 27.27 204 LEU A O 1
ATOM 1490 N N . PHE A 1 225 ? -7.824 -5.323 34.764 1.00 27.91 205 PHE A N 1
ATOM 1491 C CA . PHE A 1 225 ? -7.979 -4.847 36.109 1.00 29.37 205 PHE A CA 1
ATOM 1492 C C . PHE A 1 225 ? -9.077 -5.606 36.827 1.00 28.02 205 PHE A C 1
ATOM 1493 O O . PHE A 1 225 ? -10.029 -5.997 36.259 1.00 27.40 205 PHE A O 1
ATOM 1501 N N . GLU A 1 226 ? -8.933 -5.731 38.112 1.00 28.73 206 GLU A N 1
ATOM 1502 C CA . GLU A 1 226 ? -9.856 -6.446 38.883 1.00 33.10 206 GLU A CA 1
ATOM 1503 C C . GLU A 1 226 ? -11.114 -5.743 39.213 1.00 34.85 206 GLU A C 1
ATOM 1504 O O . GLU A 1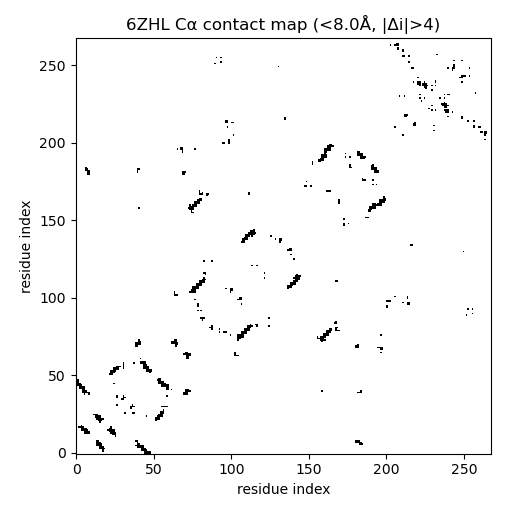 226 ? -11.118 -4.571 39.428 1.00 37.57 206 GLU A O 1
ATOM 1510 N N . ARG A 1 227 ? -12.197 -6.493 39.175 1.00 34.45 207 ARG A N 1
ATOM 1511 C CA . ARG A 1 227 ? -13.481 -6.061 39.688 1.00 33.33 207 ARG A CA 1
ATOM 1512 C C . ARG A 1 227 ? -13.991 -7.159 40.618 1.00 29.95 207 ARG A C 1
ATOM 1513 O O . ARG A 1 227 ? -13.503 -8.246 40.638 1.00 26.96 207 ARG A O 1
ATOM 1521 N N . GLN A 1 228 ? -14.965 -6.828 41.426 1.00 31.64 208 GLN A N 1
ATOM 1522 C CA . GLN A 1 228 ? -15.573 -7.854 42.223 1.00 37.06 208 GLN A CA 1
ATOM 1523 C C . GLN A 1 228 ? -16.333 -8.602 41.158 1.00 40.35 208 GLN A C 1
ATOM 1524 O O . GLN A 1 228 ? -17.080 -7.987 40.387 1.00 48.53 208 GLN A O 1
ATOM 1526 N N . ASN A 1 229 ? -16.109 -9.901 41.144 1.00 39.61 209 ASN A N 1
ATOM 1527 C CA . ASN A 1 229 ? -16.661 -10.910 40.213 1.00 40.10 209 ASN A CA 1
ATOM 1528 C C . ASN A 1 229 ? -15.939 -11.110 38.906 1.00 32.89 209 ASN A C 1
ATOM 1529 O O . ASN A 1 229 ? -16.392 -11.841 38.088 1.00 29.64 209 ASN A O 1
ATOM 1534 N N . GLY A 1 230 ? -14.799 -10.476 38.747 1.00 29.13 210 GLY A N 1
ATOM 1535 C CA . GLY A 1 230 ? -14.013 -10.716 37.558 1.00 28.24 210 GLY A CA 1
ATOM 1536 C C . GLY A 1 230 ? -12.973 -9.680 37.252 1.00 28.44 210 GLY A C 1
ATOM 1537 O O . GLY A 1 230 ? -12.132 -9.345 38.122 1.00 24.80 210 GLY A O 1
ATOM 1538 N N . TYR A 1 231 ? -12.986 -9.216 35.996 1.00 24.24 211 TYR A N 1
ATOM 1539 C CA . TYR A 1 231 ? -11.948 -8.342 35.489 1.00 23.02 211 TYR A CA 1
ATOM 1540 C C . TYR A 1 231 ? -12.577 -7.402 34.498 1.00 24.22 211 TYR A C 1
ATOM 1541 O O . TYR A 1 231 ? -13.670 -7.689 34.012 1.00 22.29 211 TYR A O 1
ATOM 1550 N N . ILE A 1 232 ? -11.858 -6.334 34.137 1.00 24.02 212 ILE A N 1
ATOM 1551 C CA . ILE A 1 232 ? -12.262 -5.420 33.065 1.00 25.93 212 ILE A CA 1
ATOM 1552 C C . ILE A 1 232 ? -11.019 -4.937 32.357 1.00 29.97 212 ILE A C 1
ATOM 1553 O O . ILE A 1 232 ? -9.986 -4.619 33.001 1.00 26.37 212 ILE A O 1
ATOM 1558 N N . ALA A 1 233 ? -11.029 -5.052 31.046 1.00 33.56 213 ALA A N 1
ATOM 1559 C CA . ALA A 1 233 ? -9.853 -4.743 30.236 1.00 36.56 213 ALA A CA 1
ATOM 1560 C C . ALA A 1 233 ? -9.597 -3.304 29.854 1.00 40.61 213 ALA A C 1
ATOM 1561 O O . ALA A 1 233 ? -10.428 -2.632 29.240 1.00 39.51 213 ALA A O 1
ATOM 1563 N N . ASP A 1 234 ? -8.338 -2.925 30.109 1.00 44.93 214 ASP A N 1
ATOM 1564 C CA . ASP A 1 234 ? -7.778 -1.608 29.931 1.00 42.45 214 ASP A CA 1
ATOM 1565 C C . ASP A 1 234 ? -7.668 -1.037 28.518 1.00 49.74 214 ASP A C 1
ATOM 1566 O O . ASP A 1 234 ? -7.344 0.102 28.354 1.00 52.95 214 ASP A O 1
ATOM 1571 N N . THR A 1 235 ? -7.931 -1.843 27.509 1.00 51.63 215 THR A N 1
ATOM 1572 C CA . THR A 1 235 ? -7.898 -1.454 26.130 1.00 49.84 215 THR A CA 1
ATOM 1573 C C . THR A 1 235 ? -9.231 -1.879 25.503 1.00 46.13 215 THR A C 1
ATOM 1574 O O . THR A 1 235 ? -9.812 -2.789 25.952 1.00 53.35 215 THR A O 1
ATOM 1578 N N . PRO A 1 236 ? -9.738 -1.185 24.483 1.00 43.90 216 PRO A N 1
ATOM 1579 C CA . PRO A 1 236 ? -10.912 -1.709 23.900 1.00 41.90 216 PRO A CA 1
ATOM 1580 C C . PRO A 1 236 ? -10.552 -2.871 23.030 1.00 42.23 216 PRO A C 1
ATOM 1581 O O . PRO A 1 236 ? -9.394 -3.023 22.634 1.00 43.34 216 PRO A O 1
ATOM 1585 N N . GLY A 1 237 ? -11.565 -3.640 22.690 1.00 39.77 217 GLY A N 1
ATOM 1586 C CA . GLY A 1 237 ? -11.395 -4.761 21.765 1.00 50.73 217 GLY A CA 1
ATOM 1587 C C . GLY A 1 237 ? -11.229 -4.379 20.293 1.00 51.27 217 GLY A C 1
ATOM 1588 O O . GLY A 1 237 ? -10.382 -4.945 19.553 1.00 49.78 217 GLY A O 1
ATOM 1589 N N . PHE A 1 238 ? -12.113 -3.515 19.882 1.00 51.65 218 PHE A N 1
ATOM 1590 C CA . PHE A 1 238 ? -12.079 -3.041 18.532 1.00 57.62 218 PHE A CA 1
ATOM 1591 C C . PHE A 1 238 ? -12.702 -1.682 18.329 1.00 64.37 218 PHE A C 1
ATOM 1592 O O . PHE A 1 238 ? -13.777 -1.563 17.823 1.00 68.42 218 PHE A O 1
ATOM 1600 N N . SER A 1 239 ? -11.917 -0.656 18.596 1.00 66.32 219 SER A N 1
ATOM 1601 C CA . SER A 1 239 ? -12.265 0.734 18.392 1.00 67.87 219 SER A CA 1
ATOM 1602 C C . SER A 1 239 ? -12.741 0.916 16.937 1.00 75.18 219 SER A C 1
ATOM 1603 O O . SER A 1 239 ? -13.754 1.552 16.702 1.00 72.24 219 SER A O 1
ATOM 1606 N N . ALA A 1 240 ? -12.108 0.175 16.035 1.00 78.32 220 ALA A N 1
ATOM 1607 C CA . ALA A 1 240 ? -12.441 0.244 14.629 1.00 71.84 220 ALA A CA 1
ATOM 1608 C C . ALA A 1 240 ? -13.132 -0.966 14.108 1.00 62.92 220 ALA A C 1
ATOM 1609 O O . ALA A 1 240 ? -13.496 -1.842 14.835 1.00 59.99 220 ALA A O 1
ATOM 1611 N N . LEU A 1 241 ? -13.313 -1.004 12.791 1.00 61.45 221 LEU A N 1
ATOM 1612 C CA . LEU A 1 241 ? -14.023 -2.113 12.165 1.00 61.60 221 LEU A CA 1
ATOM 1613 C C . LEU A 1 241 ? -13.282 -2.890 11.074 1.00 50.15 221 LEU A C 1
ATOM 1614 O O . LEU A 1 241 ? -13.126 -2.422 9.946 1.00 49.92 221 LEU A O 1
ATOM 1619 N N . ASP A 1 242 ? -12.832 -4.084 11.442 1.00 47.36 222 ASP A N 1
ATOM 1620 C CA . ASP A 1 242 ? -12.173 -5.020 10.531 1.00 43.08 222 ASP A CA 1
ATOM 1621 C C . ASP A 1 242 ? -12.965 -6.278 10.118 1.00 35.97 222 ASP A C 1
ATOM 1622 O O . ASP A 1 242 ? -13.092 -7.216 10.865 1.00 33.17 222 ASP A O 1
ATOM 1627 N N . PHE A 1 243 ? -13.452 -6.269 8.897 1.00 33.10 223 PHE A N 1
ATOM 1628 C CA . PHE A 1 243 ? -14.203 -7.397 8.374 1.00 30.83 223 PHE A CA 1
ATOM 1629 C C . PHE A 1 243 ? -13.390 -8.461 7.593 1.00 30.45 223 PHE A C 1
ATOM 1630 O O . PHE A 1 243 ? -13.990 -9.350 6.999 1.00 29.11 223 PHE A O 1
ATOM 1638 N N . ASP A 1 244 ? -12.058 -8.420 7.616 1.00 29.84 224 ASP A N 1
ATOM 1639 C CA . ASP A 1 244 ? -11.250 -9.207 6.656 1.00 34.38 224 ASP A CA 1
ATOM 1640 C C . ASP A 1 244 ? -11.422 -10.708 6.766 1.00 30.80 224 ASP A C 1
ATOM 1641 O O . ASP A 1 244 ? -11.406 -11.419 5.762 1.00 28.79 224 ASP A O 1
ATOM 1646 N N . HIS A 1 245 ? -11.625 -11.168 7.992 1.00 28.79 225 HIS A N 1
ATOM 1647 C CA . HIS A 1 245 ? -11.841 -12.587 8.299 1.00 27.48 225 HIS A CA 1
ATOM 1648 C C . HIS A 1 245 ? -13.250 -13.130 7.966 1.00 27.19 225 HIS A C 1
ATOM 1649 O O . HIS A 1 245 ? -13.492 -14.332 8.121 1.00 24.46 225 HIS A O 1
ATOM 1656 N N . ILE A 1 246 ? -14.176 -12.259 7.544 1.00 24.12 226 ILE A N 1
ATOM 1657 C CA . ILE A 1 246 ? -15.581 -12.640 7.458 1.00 21.85 226 ILE A CA 1
ATOM 1658 C C . ILE A 1 246 ? -15.942 -12.923 6.000 1.00 21.84 226 ILE A C 1
ATOM 1659 O O . ILE A 1 246 ? -15.739 -12.085 5.117 1.00 22.88 226 ILE A O 1
ATOM 1664 N N . ASP A 1 247 ? -16.564 -14.065 5.808 1.00 21.58 227 ASP A N 1
ATOM 1665 C CA . ASP A 1 247 ? -17.099 -14.459 4.507 1.00 23.86 227 ASP A CA 1
ATOM 1666 C C . ASP A 1 247 ? -18.499 -13.937 4.326 1.00 23.80 227 ASP A C 1
ATOM 1667 O O . ASP A 1 247 ? -19.279 -13.957 5.273 1.00 19.62 227 ASP A O 1
ATOM 1672 N N . LYS A 1 248 ? -18.868 -13.578 3.092 1.00 25.52 228 LYS A N 1
ATOM 1673 C CA . LYS A 1 248 ? -20.223 -13.070 2.846 1.00 27.25 228 LYS A CA 1
ATOM 1674 C C . LYS A 1 248 ? -21.307 -13.981 3.414 1.00 26.42 228 LYS A C 1
ATOM 1675 O O . LYS A 1 248 ? -22.369 -13.492 3.858 1.00 23.53 228 LYS A O 1
ATOM 1681 N N . ASP A 1 249 ? -21.041 -15.272 3.400 1.00 25.42 229 ASP A N 1
ATOM 1682 C CA . ASP A 1 249 ? -21.980 -16.238 3.862 1.00 25.63 229 ASP A CA 1
ATOM 1683 C C . ASP A 1 249 ? -22.234 -16.270 5.356 1.00 23.36 229 ASP A C 1
ATOM 1684 O O . ASP A 1 249 ? -23.215 -16.760 5.780 1.00 21.37 229 ASP A O 1
ATOM 1689 N N . GLU A 1 250 ? -21.290 -15.807 6.130 1.00 21.97 230 GLU A N 1
ATOM 1690 C CA . GLU A 1 250 ? -21.414 -15.812 7.591 1.00 22.64 230 GLU A CA 1
ATOM 1691 C C . GLU A 1 250 ? -22.171 -14.602 8.136 1.00 20.29 230 GLU A C 1
ATOM 1692 O O . GLU A 1 250 ? -22.557 -14.585 9.305 1.00 21.98 230 GLU A O 1
ATOM 1698 N N . ILE A 1 251 ? -22.339 -13.572 7.318 1.00 19.63 231 ILE A N 1
ATOM 1699 C CA . ILE A 1 251 ? -22.875 -12.296 7.818 1.00 20.92 231 ILE A CA 1
ATOM 1700 C C . ILE A 1 251 ? -24.260 -12.519 8.403 1.00 20.88 231 ILE A C 1
ATOM 1701 O O . ILE A 1 251 ? -24.525 -12.052 9.520 1.00 19.14 231 ILE A O 1
ATOM 1706 N N . LYS A 1 252 ? -25.100 -13.320 7.726 1.00 18.77 232 LYS A N 1
ATOM 1707 C CA . LYS A 1 252 ? -26.411 -13.680 8.310 1.00 20.40 232 LYS A CA 1
ATOM 1708 C C . LYS A 1 252 ? -26.379 -14.371 9.670 1.00 20.57 232 LYS A C 1
ATOM 1709 O O . LYS A 1 252 ? -27.340 -14.227 10.442 1.00 23.09 232 LYS A O 1
ATOM 1715 N N . ASP A 1 253 ? -25.356 -15.155 9.955 1.00 20.12 233 ASP A N 1
ATOM 1716 C CA . ASP A 1 253 ? -25.206 -15.747 11.307 1.00 21.40 233 ASP A CA 1
ATOM 1717 C C . ASP A 1 253 ? -25.078 -14.697 12.414 1.00 21.87 233 ASP A C 1
ATOM 1718 O O . ASP A 1 253 ? -25.434 -14.969 13.555 1.00 23.18 233 ASP A O 1
ATOM 1723 N N . TYR A 1 254 ? -24.589 -13.509 12.081 1.00 22.56 234 TYR A N 1
ATOM 1724 C CA . TYR A 1 254 ? -24.244 -12.529 13.079 1.00 21.81 234 TYR A CA 1
ATOM 1725 C C . TYR A 1 254 ? -25.313 -11.439 13.265 1.00 22.96 234 TYR A C 1
ATOM 1726 O O . TYR A 1 254 ? -25.113 -10.543 14.075 1.00 20.50 234 TYR A O 1
ATOM 1735 N N . PHE A 1 255 ? -26.400 -11.501 12.470 1.00 19.98 235 PHE A N 1
ATOM 1736 C CA . PHE A 1 255 ? -27.616 -10.760 12.715 1.00 19.46 235 PHE A CA 1
ATOM 1737 C C . PHE A 1 255 ? -28.546 -11.801 13.364 1.00 20.30 235 PHE A C 1
ATOM 1738 O O . PHE A 1 255 ? -29.195 -12.632 12.671 1.00 19.27 235 PHE A O 1
ATOM 1746 N N . LEU A 1 256 ? -28.633 -11.780 14.689 1.00 20.05 236 LEU A N 1
ATOM 1747 C CA . LEU A 1 256 ? -29.211 -12.913 15.408 1.00 21.87 236 LEU A CA 1
ATOM 1748 C C . LEU A 1 256 ? -30.673 -13.260 15.087 1.00 21.69 236 LEU A C 1
ATOM 1749 O O . LEU A 1 256 ? -31.036 -14.456 15.043 1.00 22.91 236 LEU A O 1
ATOM 1754 N N . GLU A 1 257 ? -31.489 -12.230 14.887 1.00 22.12 237 GLU A N 1
ATOM 1755 C CA . GLU A 1 257 ? -32.863 -12.411 14.471 1.00 22.08 237 GLU A CA 1
ATOM 1756 C C . GLU A 1 257 ? -32.949 -12.953 13.069 1.00 22.88 237 GLU A C 1
ATOM 1757 O O . GLU A 1 257 ? -33.872 -13.714 12.818 1.00 24.12 237 GLU A O 1
ATOM 1763 N N . LEU A 1 258 ? -32.054 -12.553 12.155 1.00 21.12 238 LEU A N 1
ATOM 1764 C CA . LEU A 1 258 ? -32.049 -13.159 10.819 1.00 23.16 238 LEU A CA 1
ATOM 1765 C C . LEU A 1 258 ? -31.660 -14.643 10.890 1.00 24.80 238 LEU A C 1
ATOM 1766 O O . LEU A 1 258 ? -32.306 -15.487 10.252 1.00 24.38 238 LEU A O 1
ATOM 1771 N N . ASN A 1 259 ? -30.675 -14.965 11.719 1.00 22.90 239 ASN A N 1
ATOM 1772 C CA . ASN A 1 259 ? -30.253 -16.333 11.933 1.00 25.68 239 ASN A CA 1
ATOM 1773 C C . ASN A 1 259 ? -31.383 -17.171 12.474 1.00 25.46 239 ASN A C 1
ATOM 1774 O O . ASN A 1 259 ? -31.647 -18.244 11.986 1.00 26.68 239 ASN A O 1
ATOM 1779 N N . ARG A 1 260 ? -32.062 -16.643 13.475 1.00 24.87 240 ARG A N 1
ATOM 1780 C CA . ARG A 1 260 ? -33.144 -17.334 14.109 1.00 27.23 240 ARG A CA 1
ATOM 1781 C C . ARG A 1 260 ? -34.330 -17.522 13.142 1.00 25.95 240 ARG A C 1
ATOM 1782 O O . ARG A 1 260 ? -34.782 -18.648 12.968 1.00 26.05 240 ARG A O 1
ATOM 1790 N N . TYR A 1 261 ? -34.816 -16.460 12.496 1.00 22.96 241 TYR A N 1
ATOM 1791 C CA . TYR A 1 261 ? -35.938 -16.649 11.573 1.00 24.22 241 TYR A CA 1
ATOM 1792 C C . TYR A 1 261 ? -35.542 -17.419 10.308 1.00 23.89 241 TYR A C 1
ATOM 1793 O O . TYR A 1 261 ? -36.397 -17.997 9.630 1.00 25.78 241 TYR A O 1
ATOM 1802 N N . GLY A 1 262 ? -34.271 -17.380 9.969 1.00 22.69 242 GLY A N 1
ATOM 1803 C CA . GLY A 1 262 ? -33.718 -18.130 8.841 1.00 26.90 242 GLY A CA 1
ATOM 1804 C C . GLY A 1 262 ? -33.849 -19.641 8.954 1.00 29.74 242 GLY A C 1
ATOM 1805 O O . GLY A 1 262 ? -33.770 -20.379 7.954 1.00 28.74 242 GLY A O 1
ATOM 1806 N N . GLU A 1 263 ? -34.033 -20.099 10.189 1.00 30.59 243 GLU A N 1
ATOM 1807 C CA . GLU A 1 263 ? -34.333 -21.482 10.480 1.00 34.01 243 GLU A CA 1
ATOM 1808 C C . GLU A 1 263 ? -35.438 -22.114 9.611 1.00 30.68 243 GLU A C 1
ATOM 1809 O O . GLU A 1 263 ? -35.396 -23.303 9.352 1.00 28.76 243 GLU A O 1
ATOM 1815 N N . THR A 1 264 ? -36.449 -21.340 9.231 1.00 28.85 244 THR A N 1
ATOM 1816 C CA . THR A 1 264 ? -37.564 -21.891 8.508 1.00 29.64 244 THR A CA 1
ATOM 1817 C C . THR A 1 264 ? -37.676 -21.308 7.116 1.00 30.83 244 THR A C 1
ATOM 1818 O O . THR A 1 264 ? -38.735 -21.369 6.490 1.00 33.63 244 THR A O 1
ATOM 1822 N N . CYS A 1 265 ? -36.567 -20.775 6.604 1.00 27.57 245 CYS A N 1
ATOM 1823 C CA . CYS A 1 265 ? -36.474 -20.471 5.179 1.00 25.38 245 CYS A CA 1
ATOM 1824 C C . CYS A 1 265 ? -36.437 -21.809 4.394 1.00 25.70 245 CYS A C 1
ATOM 1825 O O . CYS A 1 265 ? -35.866 -22.786 4.870 1.00 27.11 245 CYS A O 1
ATOM 1828 N N . LYS A 1 266 ? -37.004 -21.854 3.190 1.00 27.82 246 LYS A N 1
ATOM 1829 C CA . LYS A 1 266 ? -36.910 -23.083 2.370 1.00 29.76 246 LYS A CA 1
ATOM 1830 C C . LYS A 1 266 ? -35.470 -23.553 2.219 1.00 28.25 246 LYS A C 1
ATOM 1831 O O . LYS A 1 266 ? -35.163 -24.687 2.578 1.00 29.50 246 LYS A O 1
ATOM 1837 N N . PHE A 1 267 ? -34.583 -22.698 1.730 1.00 26.19 247 PHE A N 1
ATOM 1838 C CA . PHE A 1 267 ? -33.195 -23.092 1.532 1.00 28.76 247 PHE A CA 1
ATOM 1839 C C . PHE A 1 267 ? -32.439 -23.042 2.836 1.00 31.04 247 PHE A C 1
ATOM 1840 O O . PHE A 1 267 ? -32.624 -22.116 3.601 1.00 30.61 247 PHE A O 1
ATOM 1848 N N . ARG A 1 268 ? -31.688 -24.099 3.121 1.00 32.23 248 ARG A N 1
ATOM 1849 C CA . ARG A 1 268 ? -30.864 -24.237 4.336 1.00 33.91 248 ARG A CA 1
ATOM 1850 C C . ARG A 1 268 ? -29.760 -23.158 4.463 1.00 32.98 248 ARG A C 1
ATOM 1851 O O . ARG A 1 268 ? -29.336 -22.805 5.580 1.00 33.31 248 ARG A O 1
ATOM 1859 N N . ASN A 1 269 ? -29.285 -22.654 3.330 1.00 31.21 249 ASN A N 1
ATOM 1860 C CA . ASN A 1 269 ? -28.314 -21.568 3.325 1.00 31.68 249 ASN A CA 1
ATOM 1861 C C . ASN A 1 269 ? -28.880 -20.278 2.721 1.00 27.00 249 ASN A C 1
ATOM 1862 O O . ASN A 1 269 ? -28.129 -19.501 2.149 1.00 27.95 249 ASN A O 1
ATOM 1867 N N . CYS A 1 270 ? -30.191 -20.053 2.835 1.00 25.15 250 CYS A N 1
ATOM 1868 C CA . CYS A 1 270 ? -30.825 -18.839 2.303 1.00 24.14 250 CYS A CA 1
ATOM 1869 C C . CYS A 1 270 ? -30.097 -17.574 2.821 1.00 23.00 250 CYS A C 1
ATOM 1870 O O . CYS A 1 270 ? -29.878 -17.440 4.024 1.00 20.49 250 CYS A O 1
ATOM 1873 N N . ASN A 1 271 ? -29.711 -16.716 1.897 1.00 19.86 251 ASN A N 1
ATOM 1874 C CA . ASN A 1 271 ? -29.081 -15.453 2.219 1.00 23.17 251 ASN A CA 1
ATOM 1875 C C . ASN A 1 271 ? -30.108 -14.344 2.330 1.00 22.60 251 ASN A C 1
ATOM 1876 O O . ASN A 1 271 ? -29.734 -13.208 2.633 1.00 24.56 251 ASN A O 1
ATOM 1881 N N . HIS A 1 272 ? -31.393 -14.662 2.119 1.00 21.29 252 HIS A N 1
ATOM 1882 C CA . HIS A 1 272 ? -32.490 -13.730 2.349 1.00 22.33 252 HIS A CA 1
ATOM 1883 C C . HIS A 1 272 ? -32.396 -12.488 1.443 1.00 25.77 252 HIS A C 1
ATOM 1884 O O . HIS A 1 272 ? -32.781 -11.378 1.828 1.00 28.31 252 HIS A O 1
ATOM 1891 N N . ILE A 1 273 ? -31.878 -12.662 0.242 1.00 27.96 253 ILE A N 1
ATOM 1892 C CA . ILE A 1 273 ? -31.789 -11.550 -0.692 1.00 29.84 253 ILE A CA 1
ATOM 1893 C C . ILE A 1 273 ? -32.816 -11.790 -1.781 1.00 32.60 253 ILE A C 1
ATOM 1894 O O . ILE A 1 273 ? -33.886 -11.193 -1.737 1.00 34.08 253 ILE A O 1
ATOM 1899 N N . LYS A 1 274 ? -32.541 -12.657 -2.746 1.00 33.02 254 LYS A N 1
ATOM 1900 C CA . LYS A 1 274 ? -33.540 -12.854 -3.796 1.00 36.10 254 LYS A CA 1
ATOM 1901 C C . LYS A 1 274 ? -34.288 -14.185 -3.696 1.00 32.81 254 LYS A C 1
ATOM 1902 O O . LYS A 1 274 ? -35.184 -14.413 -4.461 1.00 33.11 254 LYS A O 1
ATOM 1908 N N . GLU A 1 275 ? -33.955 -15.038 -2.727 1.00 30.19 255 GLU A N 1
ATOM 1909 C CA . GLU A 1 275 ? -34.486 -16.382 -2.675 1.00 27.51 255 GLU A CA 1
ATOM 1910 C C . GLU A 1 275 ? -35.995 -16.384 -2.500 1.00 28.52 255 GLU A C 1
ATOM 1911 O O . GLU A 1 275 ? -36.542 -15.523 -1.824 1.00 26.70 255 GLU A O 1
ATOM 1917 N N . PRO A 1 276 ? -36.683 -17.367 -3.121 1.00 27.40 256 PRO A N 1
ATOM 1918 C CA . PRO A 1 276 ? -38.103 -17.537 -2.862 1.00 24.78 256 PRO A CA 1
ATOM 1919 C C . PRO A 1 276 ? -38.292 -18.255 -1.504 1.00 25.42 256 PRO A C 1
ATOM 1920 O O . PRO A 1 276 ? -37.376 -18.921 -1.008 1.00 27.19 256 PRO A O 1
ATOM 1924 N N . ASN A 1 277 ? -39.481 -18.120 -0.932 1.00 24.16 257 ASN A N 1
ATOM 1925 C CA . ASN A 1 277 ? -39.883 -18.866 0.265 1.00 23.84 257 ASN A CA 1
ATOM 1926 C C . ASN A 1 277 ? -38.986 -18.566 1.475 1.00 21.86 257 ASN A C 1
ATOM 1927 O O . ASN A 1 277 ? -38.621 -19.449 2.237 1.00 24.77 257 ASN A O 1
ATOM 1932 N N . CYS A 1 278 ? -38.692 -17.292 1.645 1.00 22.56 258 CYS A N 1
ATOM 1933 C CA . CYS A 1 278 ? -37.719 -16.819 2.635 1.00 23.72 258 CYS A CA 1
ATOM 1934 C C . CYS A 1 278 ? -38.465 -16.318 3.862 1.00 22.51 258 CYS A C 1
ATOM 1935 O O . CYS A 1 278 ? -39.212 -15.333 3.771 1.00 21.45 258 CYS A O 1
ATOM 1938 N N . ASN A 1 279 ? -38.253 -16.959 5.013 1.00 22.34 259 ASN A N 1
ATOM 1939 C CA . ASN A 1 279 ? -38.959 -16.523 6.225 1.00 23.92 259 ASN A CA 1
ATOM 1940 C C . ASN A 1 279 ? -38.467 -15.145 6.797 1.00 24.81 259 ASN A C 1
ATOM 1941 O O . ASN A 1 279 ? -39.233 -14.401 7.421 1.00 25.64 259 ASN A O 1
ATOM 1946 N N . VAL A 1 280 ? -37.218 -14.781 6.523 1.00 24.87 260 VAL A N 1
ATOM 1947 C CA . VAL A 1 280 ? -36.704 -13.433 6.917 1.00 25.73 260 VAL A CA 1
ATOM 1948 C C . VAL A 1 280 ? -37.499 -12.332 6.193 1.00 24.55 260 VAL A C 1
ATOM 1949 O O . VAL A 1 280 ? -37.954 -11.327 6.816 1.00 22.93 260 VAL A O 1
ATOM 1953 N N . LYS A 1 281 ? -37.712 -12.524 4.895 1.00 26.00 261 LYS A N 1
ATOM 1954 C CA . LYS A 1 281 ? -38.477 -11.524 4.144 1.00 29.26 261 LYS A CA 1
ATOM 1955 C C . LYS A 1 281 ? -39.932 -11.497 4.642 1.00 26.42 261 LYS A C 1
ATOM 1956 O O . LYS A 1 281 ? -40.465 -10.440 4.786 1.00 25.30 261 LYS A O 1
ATOM 1962 N N . HIS A 1 282 ? -40.510 -12.649 4.982 1.00 26.79 262 HIS A N 1
ATOM 1963 C CA . HIS A 1 282 ? -41.875 -12.731 5.524 1.00 29.55 262 HIS A CA 1
ATOM 1964 C C . HIS A 1 282 ? -41.971 -11.963 6.861 1.00 29.89 262 HIS A C 1
ATOM 1965 O O . HIS A 1 282 ? -42.797 -11.049 7.020 1.00 27.74 262 HIS A O 1
ATOM 1972 N N . GLN A 1 283 ? -41.069 -12.308 7.780 1.00 27.85 263 GLN A N 1
ATOM 1973 C CA . GLN A 1 283 ? -40.997 -11.631 9.075 1.00 27.54 263 GLN A CA 1
ATOM 1974 C C . GLN A 1 283 ? -40.712 -10.162 8.958 1.00 26.89 263 GLN A C 1
ATOM 1975 O O . GLN A 1 283 ? -41.222 -9.377 9.767 1.00 30.27 263 GLN A O 1
ATOM 1981 N N . LEU A 1 284 ? -39.919 -9.763 7.964 1.00 25.63 264 LEU A N 1
ATOM 1982 C CA . LEU A 1 284 ? -39.697 -8.363 7.726 1.00 26.86 264 LEU A CA 1
ATOM 1983 C C . LEU A 1 284 ? -41.026 -7.735 7.367 1.00 32.50 264 LEU A C 1
ATOM 1984 O O . LEU A 1 284 ? -41.390 -6.679 7.887 1.00 28.27 264 LEU A O 1
ATOM 1989 N N . GLU A 1 285 ? -41.739 -8.379 6.442 1.00 36.13 265 GLU A N 1
ATOM 1990 C CA . GLU A 1 285 ? -43.009 -7.852 5.949 1.00 38.45 265 GLU A CA 1
ATOM 1991 C C . GLU A 1 285 ? -44.049 -7.663 7.067 1.00 35.57 265 GLU A C 1
ATOM 1992 O O . GLU A 1 285 ? -44.745 -6.672 7.091 1.00 35.06 265 GLU A O 1
ATOM 1998 N N . ILE A 1 286 ? -44.150 -8.619 7.984 1.00 34.76 266 ILE A N 1
ATOM 1999 C CA . ILE A 1 286 ? -45.107 -8.518 9.083 1.00 34.25 266 ILE A CA 1
ATOM 2000 C C . ILE A 1 286 ? -44.534 -7.900 10.344 1.00 33.79 266 ILE A C 1
ATOM 2001 O O . ILE A 1 286 ? -45.084 -8.106 11.410 1.00 34.05 266 ILE A O 1
ATOM 2006 N N . GLY A 1 287 ? -43.435 -7.150 10.217 1.00 35.94 267 GLY A N 1
ATOM 2007 C CA . GLY A 1 287 ? -42.951 -6.246 11.270 1.00 32.81 267 GLY A CA 1
ATOM 2008 C C . GLY A 1 287 ? -42.173 -6.897 12.402 1.00 34.17 267 GLY A C 1
ATOM 2009 O O . GLY A 1 287 ? -41.988 -6.293 13.455 1.00 36.53 267 GLY A O 1
ATOM 2010 N N . ASN A 1 288 ? -41.683 -8.103 12.208 1.00 30.00 268 ASN A N 1
ATOM 2011 C CA . ASN A 1 288 ? -40.979 -8.794 13.284 1.00 28.84 268 ASN A CA 1
ATOM 2012 C C . ASN A 1 288 ? -39.476 -8.660 13.190 1.00 27.03 268 ASN A C 1
ATOM 2013 O O . ASN A 1 288 ? -38.797 -9.020 14.125 1.00 27.85 268 ASN A O 1
ATOM 2018 N N . ILE A 1 289 ? -38.983 -8.100 12.089 1.00 24.64 269 ILE A N 1
ATOM 2019 C CA . ILE A 1 289 ? -37.590 -7.698 11.925 1.00 24.34 269 ILE A CA 1
ATOM 2020 C C . ILE A 1 289 ? -37.634 -6.234 11.557 1.00 23.25 269 ILE A C 1
ATOM 2021 O O . ILE A 1 289 ? -38.453 -5.854 10.727 1.00 19.92 269 ILE A O 1
ATOM 2026 N N . ALA A 1 290 ? -36.775 -5.400 12.149 1.00 21.91 270 ALA A N 1
ATOM 2027 C CA . ALA A 1 290 ? -36.737 -3.979 11.799 1.00 22.50 270 ALA A CA 1
ATOM 2028 C C . ALA A 1 290 ? -36.169 -3.752 10.421 1.00 23.61 270 ALA A C 1
ATOM 2029 O O . ALA A 1 290 ? -35.187 -4.415 10.006 1.00 23.76 270 ALA A O 1
ATOM 2031 N N . GLN A 1 291 ? -36.730 -2.792 9.699 1.00 22.44 271 GLN A N 1
ATOM 2032 C CA . GLN A 1 291 ? -36.210 -2.514 8.346 1.00 24.19 271 GLN A CA 1
ATOM 2033 C C . GLN A 1 291 ? -34.743 -2.095 8.351 1.00 22.76 271 GLN A C 1
ATOM 2034 O O . GLN A 1 291 ? -33.976 -2.434 7.421 1.00 21.96 271 GLN A O 1
ATOM 2040 N N . PHE A 1 292 ? -34.336 -1.314 9.351 1.00 20.36 272 PHE A N 1
ATOM 2041 C CA . PHE A 1 292 ? -32.950 -0.843 9.354 1.00 21.44 272 PHE A CA 1
ATOM 2042 C C . PHE A 1 292 ? -31.965 -2.016 9.510 1.00 19.03 272 PHE A C 1
ATOM 2043 O O . PHE A 1 292 ? -30.888 -1.973 8.946 1.00 19.87 272 PHE A O 1
ATOM 2051 N N . ARG A 1 293 ? -32.365 -3.043 10.258 1.00 19.28 273 ARG A N 1
ATOM 2052 C CA . ARG A 1 293 ? -31.539 -4.220 10.502 1.00 20.28 273 ARG A CA 1
ATOM 2053 C C . ARG A 1 293 ? -31.372 -4.979 9.193 1.00 21.12 273 ARG A C 1
ATOM 2054 O O . ARG A 1 293 ? -30.251 -5.274 8.744 1.00 19.65 273 ARG A O 1
ATOM 2062 N N . TYR A 1 294 ? -32.489 -5.201 8.516 1.00 23.20 274 TYR A N 1
ATOM 2063 C CA . TYR A 1 294 ? -32.422 -5.843 7.217 1.00 22.47 274 TYR A CA 1
ATOM 2064 C C . TYR A 1 294 ? -31.600 -5.002 6.234 1.00 22.20 274 TYR A C 1
ATOM 2065 O O . TYR A 1 294 ? -30.762 -5.566 5.536 1.00 20.52 274 TYR A O 1
ATOM 2074 N N . ASP A 1 295 ? -31.798 -3.678 6.223 1.00 22.78 275 ASP A N 1
ATOM 2075 C CA . ASP A 1 295 ? -31.060 -2.796 5.314 1.00 23.42 275 ASP A CA 1
ATOM 2076 C C . ASP A 1 295 ? -29.564 -2.876 5.557 1.00 21.63 275 ASP A C 1
ATOM 2077 O O . ASP A 1 295 ? -28.760 -2.972 4.597 1.00 17.99 275 ASP A O 1
ATOM 2082 N N . HIS A 1 296 ? -29.175 -2.905 6.822 1.00 18.53 276 HIS A N 1
ATOM 2083 C CA . HIS A 1 296 ? -27.784 -2.990 7.168 1.00 19.84 276 HIS A CA 1
ATOM 2084 C C . HIS A 1 296 ? -27.179 -4.326 6.759 1.00 19.59 276 HIS A C 1
ATOM 2085 O O . HIS A 1 296 ? -26.083 -4.359 6.332 1.00 18.37 276 HIS A O 1
ATOM 2092 N N . TYR A 1 297 ? -27.940 -5.394 6.900 1.00 18.76 277 TYR A N 1
ATOM 2093 C CA . TYR A 1 297 ? -27.512 -6.709 6.503 1.00 19.70 277 TYR A CA 1
ATOM 2094 C C . TYR A 1 297 ? -27.205 -6.701 5.002 1.00 22.24 277 TYR A C 1
ATOM 2095 O O . TYR A 1 297 ? -26.170 -7.094 4.584 1.00 19.34 277 TYR A O 1
ATOM 2104 N N . LEU A 1 298 ? -28.142 -6.214 4.226 1.00 23.82 278 LEU A N 1
ATOM 2105 C CA . LEU A 1 298 ? -27.976 -6.104 2.803 1.00 25.89 278 LEU A CA 1
ATOM 2106 C C . LEU A 1 298 ? -26.746 -5.306 2.438 1.00 25.51 278 LEU A C 1
ATOM 2107 O O . LEU A 1 298 ? -25.963 -5.714 1.649 1.00 27.26 278 LEU A O 1
ATOM 2112 N N . GLN A 1 299 ? -26.597 -4.147 3.029 1.00 27.03 279 GLN A N 1
ATOM 2113 C CA . GLN A 1 299 ? -25.421 -3.302 2.769 1.00 28.30 279 GLN A CA 1
ATOM 2114 C C . GLN A 1 299 ? -24.143 -4.013 3.050 1.00 27.16 279 GLN A C 1
ATOM 2115 O O . GLN A 1 299 ? -23.204 -3.935 2.249 1.00 26.68 279 GLN A O 1
ATOM 2121 N N . LEU A 1 300 ? -24.075 -4.660 4.213 1.00 23.46 280 LEU A N 1
ATOM 2122 C CA . LEU A 1 300 ? -22.854 -5.345 4.556 1.00 23.97 280 LEU A CA 1
ATOM 2123 C C . LEU A 1 300 ? -22.543 -6.540 3.659 1.00 23.51 280 LEU A C 1
ATOM 2124 O O . LEU A 1 300 ? -21.386 -6.760 3.263 1.00 20.99 280 LEU A O 1
ATOM 2129 N N . PHE A 1 301 ? -23.577 -7.335 3.423 1.00 23.23 281 PHE A N 1
ATOM 2130 C CA . PHE A 1 301 ? -23.516 -8.451 2.530 1.00 27.17 281 PHE A CA 1
ATOM 2131 C C . PHE A 1 301 ? -22.907 -8.014 1.199 1.00 27.44 281 PHE A C 1
ATOM 2132 O O . PHE A 1 301 ? -22.010 -8.662 0.712 1.00 28.03 281 PHE A O 1
ATOM 2140 N N . ASN A 1 302 ? -23.386 -6.916 0.650 1.00 31.11 282 ASN A N 1
ATOM 2141 C CA . ASN A 1 302 ? -22.910 -6.445 -0.641 1.00 36.56 282 ASN A CA 1
ATOM 2142 C C . ASN A 1 302 ? -21.534 -5.844 -0.503 1.00 38.36 282 ASN A C 1
ATOM 2143 O O . ASN A 1 302 ? -20.719 -5.995 -1.388 1.00 43.55 282 ASN A O 1
ATOM 2148 N N . GLU A 1 303 ? -21.267 -5.181 0.612 1.00 38.88 283 GLU A N 1
ATOM 2149 C CA . GLU A 1 303 ? -19.987 -4.521 0.799 1.00 37.58 283 GLU A CA 1
ATOM 2150 C C . GLU A 1 303 ? -18.850 -5.512 0.997 1.00 39.11 283 GLU A C 1
ATOM 2151 O O . GLU A 1 303 ? -17.762 -5.319 0.442 1.00 35.31 283 GLU A O 1
ATOM 2157 N N . ILE A 1 304 ? -19.066 -6.458 1.879 1.00 34.50 284 ILE A N 1
ATOM 2158 C CA . ILE A 1 304 ? -18.085 -7.401 2.338 1.00 38.35 284 ILE A CA 1
ATOM 2159 C C . ILE A 1 304 ? -17.269 -8.132 1.317 1.00 41.25 284 ILE A C 1
ATOM 2160 O O . ILE A 1 304 ? -16.119 -8.384 1.521 1.00 38.54 284 ILE A O 1
ATOM 2165 N N . SER A 1 305 ? -17.921 -8.444 0.227 1.00 46.43 285 SER A N 1
ATOM 2166 C CA . SER A 1 305 ? -17.365 -9.146 -0.889 1.00 50.90 285 SER A CA 1
ATOM 2167 C C . SER A 1 305 ? -16.314 -8.328 -1.615 1.00 55.86 285 SER A C 1
ATOM 2168 O O . SER A 1 305 ? -15.277 -8.835 -2.008 1.00 56.26 285 SER A O 1
ATOM 2171 N N . ASN A 1 306 ? -16.570 -7.041 -1.749 1.00 55.11 286 ASN A N 1
ATOM 2172 C CA . ASN A 1 306 ? -15.702 -6.147 -2.476 1.00 53.77 286 ASN A CA 1
ATOM 2173 C C . ASN A 1 306 ? -14.250 -6.071 -2.056 1.00 55.09 286 ASN A C 1
ATOM 2174 O O . ASN A 1 306 ? -13.892 -6.326 -0.948 1.00 61.95 286 ASN A O 1
ATOM 2179 N N . ARG A 1 307 ? -13.435 -5.602 -2.959 1.00 52.12 287 ARG A N 1
ATOM 2180 C CA . ARG A 1 307 ? -12.020 -5.546 -2.741 1.00 56.69 287 ARG A CA 1
ATOM 2181 C C . ARG A 1 307 ? -11.649 -4.255 -2.043 1.00 61.62 287 ARG A C 1
ATOM 2182 O O . ARG A 1 307 ? -12.305 -3.241 -2.259 1.00 77.20 287 ARG A O 1
ATOM 2190 N N . LYS A 1 308 ? -10.589 -4.280 -1.232 1.00 67.23 288 LYS A N 1
ATOM 2191 C CA . LYS A 1 308 ? -10.305 -3.190 -0.255 1.00 63.45 288 LYS A CA 1
ATOM 2192 C C . LYS A 1 308 ? -9.849 -1.844 -0.853 1.00 61.52 288 LYS A C 1
ATOM 2193 O O . LYS A 1 308 ? -9.307 -1.775 -1.954 1.00 63.04 288 LYS A O 1
#

Organism: Staphylococcus aureus (strain COL) (NCBI:txid93062)

Radius of gyration: 20.78 Å; Cα contacts (8 Å, |Δi|>4): 485; chains: 1; bounding box: 56×42×50 Å

Solvent-accessible surface area: 13968 Å² total; per-residue (Å²): 137,76,60,11,25,0,0,73,15,46,130,46,53,15,27,0,6,23,154,40,96,77,4,52,3,43,23,115,49,105,25,165,137,96,178,87,39,6,25,2,0,0,47,0,56,0,57,51,74,112,153,85,75,5,99,0,48,92,24,87,162,67,146,21,48,5,128,150,28,44,0,0,16,6,56,6,0,0,0,1,6,3,2,19,105,74,115,28,36,23,67,32,0,2,28,1,1,1,2,0,24,18,39,144,5,109,15,26,0,1,0,3,47,77,67,107,6,85,114,146,86,24,122,96,3,53,97,49,8,110,53,0,84,131,28,59,11,107,20,45,26,8,2,103,143,57,71,33,96,151,21,1,52,88,10,66,69,16,0,0,0,1,0,0,61,103,54,5,20,20,74,62,0,15,90,92,21,107,110,184,159,2,29,1,5,77,16,69,106,16,30,0,0,40,41,32,2,23,43,71,72,52,26,130,84,11,80,91,46,62,0,16,62,31,0,58,8,0,73,140,39,18,138,102,11,139,94,250,88,6,26,4,48,190,46,84,103,12,23,0,68,90,22,33,142,94,62,84,6,23,101,39,1,17,52,19,0,46,83,2,26,89,76,27,54,106,232,147

Secondary structure (DSSP, 8-state):
-EEEEEEEEETTEEEEEETTEEEEEEE-GGGGSGGG---BT-EEEEEEETTTEEEEEEEPPPS-EETTTTEE--SEEEEEEESTTTT--HHHHHHHHHHHHHTT--EEEEEE-GGGS-HHHHHHHHHHHHHHHHHT--EEE--TTS-HHHHHHTSPSEEEEEE--TTSSHHHHHGGG------EEEETTEEEESS-S-SS---TT--GGGGGGGSHHHHHHHTTSSSTT--SSS-SS-HHHHHHHTTSS-HHHHHHHHHHHHHHHS--

B-factor: mean 31.84, std 11.88, range [13.74, 80.9]